Protein AF-A0A1E5L7N4-F1 (afdb_monomer_lite)

Foldseek 3Di:
DDPVVVVLVVVLVVLVVCVVVVVDPPVVSVVVNCDSVVDDDDDDDDDDDDDDDPPPDCPVVVVVVVVVVVVVVVVVVCVVCVVVDDLVVNLVVLVVLLVVLLVQLVVCLPPPDNVSSVVSLVVSLVSLVVSLVSVCVVVVVPPPPVSVLVSLLVSLVVQCVSCVVSVPLVSNLVSVVSVVVSLVVVQVVPDDLPDLVSLQVSLLVVLVVLLVVLVVQCVVPVRPSNSVSSPVVSVVSNCVSLVVCVVVVSDPVSSVVVVVVVVVVVVVVVVVVVVVVVVVVVVVVD

Structure (mmCIF, N/CA/C/O backbone):
data_AF-A0A1E5L7N4-F1
#
_entry.id   AF-A0A1E5L7N4-F1
#
loop_
_atom_site.group_PDB
_atom_site.id
_atom_site.type_symbol
_atom_site.label_atom_id
_atom_site.label_alt_id
_atom_site.label_comp_id
_atom_site.label_asym_id
_atom_site.label_entity_id
_atom_site.label_seq_id
_atom_site.pdbx_PDB_ins_code
_atom_site.Cartn_x
_atom_site.Cartn_y
_atom_site.Cartn_z
_atom_site.occupancy
_atom_site.B_iso_or_equiv
_atom_site.auth_seq_id
_atom_site.auth_comp_id
_atom_site.auth_asym_id
_atom_site.auth_atom_id
_atom_site.pdbx_PDB_model_num
ATOM 1 N N . MET A 1 1 ? -23.744 55.949 83.847 1.00 47.38 1 MET A N 1
ATOM 2 C CA . MET A 1 1 ? -24.143 55.003 82.781 1.00 47.38 1 MET A CA 1
ATOM 3 C C . MET A 1 1 ? -23.846 55.699 81.460 1.00 47.38 1 MET A C 1
ATOM 5 O O . MET A 1 1 ? -24.505 56.685 81.153 1.00 47.38 1 MET A O 1
ATOM 9 N N . ASN A 1 2 ? -22.736 55.333 80.816 1.00 49.31 2 ASN A N 1
ATOM 10 C CA . ASN A 1 2 ? -22.055 56.163 79.812 1.00 49.31 2 ASN A CA 1
ATOM 11 C C . ASN A 1 2 ? -22.835 56.221 78.485 1.00 49.31 2 ASN A C 1
ATOM 13 O O . ASN A 1 2 ? -23.334 55.198 78.024 1.00 49.31 2 ASN A O 1
ATOM 17 N N . SER A 1 3 ? -22.914 57.408 77.866 1.00 57.88 3 SER A N 1
ATOM 18 C CA . SER A 1 3 ? -23.654 57.668 76.609 1.00 57.88 3 SER A CA 1
ATOM 19 C C . SER A 1 3 ? -23.337 56.654 75.499 1.00 57.88 3 SER A C 1
ATOM 21 O O . SER A 1 3 ? -24.236 56.168 74.817 1.00 57.88 3 SER A O 1
ATOM 23 N N . ASN A 1 4 ? -22.073 56.233 75.413 1.00 65.50 4 ASN A N 1
ATOM 24 C CA . ASN A 1 4 ? -21.575 55.321 74.381 1.00 65.50 4 ASN A CA 1
ATOM 25 C C . ASN A 1 4 ? -22.192 53.911 74.430 1.00 65.50 4 ASN A C 1
ATOM 27 O O . ASN A 1 4 ? -22.278 53.242 73.402 1.00 65.50 4 ASN A O 1
ATOM 31 N N . GLU A 1 5 ? -22.632 53.428 75.596 1.00 70.56 5 GLU A N 1
ATOM 32 C CA . GLU A 1 5 ? -23.254 52.097 75.693 1.00 70.56 5 GLU A CA 1
ATOM 33 C C . GLU A 1 5 ? -24.674 52.088 75.127 1.00 70.56 5 GLU A C 1
ATOM 35 O O . GLU A 1 5 ? -25.087 51.103 74.514 1.00 70.56 5 GLU A O 1
ATOM 40 N N . LYS A 1 6 ? -25.405 53.200 75.274 1.00 70.75 6 LYS A N 1
ATOM 41 C CA . LYS A 1 6 ? -26.748 53.348 74.703 1.00 70.75 6 LYS A CA 1
ATOM 42 C C . LYS A 1 6 ? -26.685 53.437 73.181 1.00 70.75 6 LYS A C 1
ATOM 44 O O . LYS A 1 6 ? -27.442 52.749 72.506 1.00 70.75 6 LYS A O 1
ATOM 49 N N . GLU A 1 7 ? -25.741 54.204 72.641 1.00 72.62 7 GLU A N 1
ATOM 50 C CA . GLU A 1 7 ? -25.524 54.314 71.190 1.00 72.62 7 GLU A CA 1
ATOM 51 C C . GLU A 1 7 ? -25.134 52.966 70.567 1.00 72.62 7 GLU A C 1
ATOM 53 O O . GLU A 1 7 ? -25.690 52.561 69.547 1.00 72.62 7 GLU A O 1
ATOM 58 N N . LYS A 1 8 ? -24.260 52.203 71.234 1.00 76.69 8 LYS A N 1
ATOM 59 C CA . LYS A 1 8 ? -23.883 50.847 70.809 1.00 76.69 8 LYS A CA 1
ATOM 60 C C . LYS A 1 8 ? -25.076 49.885 70.779 1.00 76.69 8 LYS A C 1
ATOM 62 O O . LYS A 1 8 ? -25.198 49.095 69.845 1.00 76.69 8 LYS A O 1
ATOM 67 N N . GLN A 1 9 ? -25.962 49.941 71.773 1.00 75.88 9 GLN A N 1
ATOM 68 C CA . GLN A 1 9 ? -27.160 49.094 71.804 1.00 75.88 9 GLN A CA 1
ATOM 69 C C . GLN A 1 9 ? -28.148 49.442 70.686 1.00 75.88 9 GLN A C 1
ATOM 71 O O . GLN A 1 9 ? -28.712 48.532 70.079 1.00 75.88 9 GLN A O 1
ATOM 76 N N . VAL A 1 10 ? -28.306 50.729 70.365 1.00 80.25 10 VAL A N 1
ATOM 77 C CA . VAL A 1 10 ? -29.150 51.180 69.247 1.00 80.25 10 VAL A CA 1
ATOM 78 C C . VAL A 1 10 ? -28.607 50.668 67.908 1.00 80.25 10 VAL A C 1
ATOM 80 O O . VAL A 1 10 ? -29.368 50.122 67.112 1.00 80.25 10 VAL A O 1
ATOM 83 N N . ILE A 1 11 ? -27.291 50.742 67.682 1.00 80.00 11 ILE A N 1
ATOM 84 C CA . ILE A 1 11 ? -26.658 50.249 66.444 1.00 80.00 11 ILE A CA 1
ATOM 85 C C . ILE A 1 11 ? -26.861 48.734 66.275 1.00 80.00 11 ILE A C 1
ATOM 87 O O . ILE A 1 11 ? -27.199 48.266 65.190 1.00 80.00 11 ILE A O 1
ATOM 91 N N . ILE A 1 12 ? -26.715 47.956 67.352 1.00 80.75 12 ILE A N 1
ATOM 92 C CA . ILE A 1 12 ? -26.919 46.498 67.322 1.00 80.75 12 ILE A CA 1
ATOM 93 C C . ILE A 1 12 ? -28.379 46.140 67.000 1.00 80.75 12 ILE A C 1
ATOM 95 O O . ILE A 1 12 ? -28.636 45.183 66.268 1.00 80.75 12 ILE A O 1
ATOM 99 N N . GLN A 1 13 ? -29.345 46.898 67.523 1.00 80.81 13 GLN A N 1
ATOM 100 C CA . GLN A 1 13 ? -30.763 46.681 67.224 1.00 80.81 13 GLN A CA 1
ATOM 101 C C . GLN A 1 13 ? -31.095 46.975 65.757 1.00 80.81 13 GLN A C 1
ATOM 103 O O . GLN A 1 13 ? -31.842 46.216 65.138 1.00 80.81 13 GLN A O 1
ATOM 108 N N . GLU A 1 14 ? -30.504 48.019 65.177 1.00 84.50 14 GLU A N 1
ATOM 109 C CA . GLU A 1 14 ? -30.762 48.392 63.786 1.00 84.50 14 GLU A CA 1
ATOM 110 C C . GLU A 1 14 ? -30.151 47.386 62.791 1.00 84.50 14 GLU A C 1
ATOM 112 O O . GLU A 1 14 ? -30.810 46.986 61.831 1.00 84.50 14 GLU A O 1
ATOM 117 N N . ILE A 1 15 ? -28.955 46.854 63.076 1.00 81.12 15 ILE A N 1
ATOM 118 C CA . ILE A 1 15 ? -28.334 45.788 62.264 1.00 81.12 15 ILE A CA 1
ATOM 119 C C . ILE A 1 15 ? -29.210 44.523 62.239 1.00 81.12 15 ILE A C 1
ATOM 121 O O . ILE A 1 15 ? -29.343 43.879 61.195 1.00 81.12 15 ILE A O 1
ATOM 125 N N . ASN A 1 16 ? -29.854 44.178 63.360 1.00 78.06 16 ASN A N 1
ATOM 126 C CA . ASN A 1 16 ? -30.778 43.043 63.414 1.00 78.06 16 ASN A CA 1
ATOM 127 C C . ASN A 1 16 ? -32.041 43.283 62.570 1.00 78.06 16 ASN A C 1
ATOM 129 O O . ASN A 1 16 ? -32.471 42.374 61.859 1.00 78.06 16 ASN A O 1
ATOM 133 N N . LYS A 1 17 ? -32.582 44.509 62.557 1.00 80.19 17 LYS A N 1
ATOM 134 C CA . LYS A 1 17 ? -33.695 44.870 61.661 1.00 80.19 17 LYS A CA 1
ATOM 135 C C . LYS A 1 17 ? -33.306 44.787 60.184 1.00 80.19 17 LYS A C 1
ATOM 137 O O . LYS A 1 17 ? -34.099 44.311 59.369 1.00 80.19 17 LYS A O 1
ATOM 142 N N . TRP A 1 18 ? -32.093 45.200 59.814 1.00 83.31 18 TRP A N 1
ATOM 143 C CA . TRP A 1 18 ? -31.598 45.062 58.435 1.00 83.31 18 TRP A CA 1
ATOM 144 C C . TRP A 1 18 ? -31.434 43.599 58.014 1.00 83.31 18 TRP A C 1
ATOM 146 O O . TRP A 1 18 ? -31.700 43.259 56.860 1.00 83.31 18 TRP A O 1
ATOM 156 N N . ARG A 1 19 ? -31.073 42.718 58.957 1.00 77.94 19 ARG A N 1
ATOM 157 C CA . ARG A 1 19 ? -30.996 41.269 58.730 1.00 77.94 19 ARG A CA 1
ATOM 158 C C . ARG A 1 19 ? -32.373 40.651 58.488 1.00 77.94 19 ARG A C 1
ATOM 160 O O . ARG A 1 19 ? -32.531 39.860 57.562 1.00 77.94 19 ARG A O 1
ATOM 167 N N . GLU A 1 20 ? -33.370 41.018 59.292 1.00 77.25 20 GLU A N 1
ATOM 168 C CA . GLU A 1 20 ? -34.745 40.513 59.149 1.00 77.25 20 GLU A CA 1
ATOM 169 C C . GLU A 1 20 ? -35.418 41.007 57.864 1.00 77.25 20 GLU A C 1
ATOM 171 O O . GLU A 1 20 ? -36.090 40.238 57.178 1.00 77.25 20 GLU A O 1
ATOM 176 N N . SER A 1 21 ? -35.168 42.262 57.483 1.00 77.81 21 SER A N 1
ATOM 177 C CA . SER A 1 21 ? -35.667 42.848 56.230 1.00 77.81 21 SER A CA 1
ATOM 178 C C . SER A 1 21 ? -34.864 42.451 54.979 1.00 77.81 21 SER A C 1
ATOM 180 O O . SER A 1 21 ? -35.251 42.828 53.875 1.00 77.81 21 SER A O 1
ATOM 182 N N . LYS A 1 22 ? -33.778 41.669 55.122 1.00 75.44 22 LYS A N 1
ATOM 183 C CA . LYS A 1 22 ? -32.849 41.251 54.045 1.00 75.44 22 LYS A CA 1
ATOM 184 C C . LYS A 1 22 ? -32.265 42.410 53.225 1.00 75.44 22 LYS A C 1
ATOM 186 O O . LYS A 1 22 ? -31.920 42.237 52.058 1.00 75.44 22 LYS A O 1
ATOM 191 N N . LEU A 1 23 ? -32.138 43.585 53.835 1.00 71.06 23 LEU A N 1
ATOM 192 C CA . LEU A 1 23 ? -31.604 44.789 53.189 1.00 71.06 23 LEU A CA 1
ATOM 193 C C . LEU A 1 23 ? -30.090 44.683 52.939 1.00 71.06 23 LEU A C 1
ATOM 195 O O . LEU A 1 23 ? -29.556 45.316 52.032 1.00 71.06 23 LEU A O 1
ATOM 199 N N . LEU A 1 24 ? -29.414 43.842 53.725 1.00 68.88 24 LEU A N 1
ATOM 200 C CA . LEU A 1 24 ? -28.000 43.505 53.606 1.00 68.88 24 LEU A CA 1
ATOM 201 C C . LEU A 1 24 ? -27.828 41.973 53.639 1.00 68.88 24 LEU A C 1
ATOM 203 O O . LEU A 1 24 ? -28.567 41.296 54.362 1.00 68.88 24 LEU A O 1
ATOM 207 N N . PRO A 1 25 ? -26.870 41.399 52.885 1.00 73.38 25 PRO A N 1
ATOM 208 C CA . PRO A 1 25 ? -26.575 39.969 52.952 1.00 73.38 25 PRO A CA 1
ATOM 209 C C . PRO A 1 25 ? -26.128 39.554 54.362 1.00 73.38 25 PRO A C 1
ATOM 211 O O . PRO A 1 25 ? -25.399 40.290 55.029 1.00 73.38 25 PRO A O 1
ATOM 214 N N . SER A 1 26 ? -26.532 38.359 54.804 1.00 70.38 26 SER A N 1
ATOM 215 C CA . SER A 1 26 ? -26.364 37.892 56.192 1.00 70.38 26 SER A CA 1
ATOM 216 C C . SER A 1 26 ? -24.916 37.917 56.690 1.00 70.38 26 SER A C 1
ATOM 218 O O . SER A 1 26 ? -24.678 38.271 57.841 1.00 70.38 26 SER A O 1
ATOM 220 N N . GLU A 1 27 ? -23.949 37.636 55.813 1.00 74.62 27 GLU A N 1
ATOM 221 C CA . GLU A 1 27 ? -22.518 37.629 56.149 1.00 74.62 27 GLU A CA 1
ATOM 222 C C . GLU A 1 27 ? -21.999 39.009 56.596 1.00 74.62 27 GLU A C 1
ATOM 224 O O . GLU A 1 27 ? -21.145 39.100 57.479 1.00 74.62 27 GLU A O 1
ATOM 229 N N . TYR A 1 28 ? -22.548 40.100 56.047 1.00 74.50 28 TYR A N 1
ATOM 230 C CA . TYR A 1 28 ? -22.159 41.460 56.433 1.00 74.50 28 TYR A CA 1
ATOM 231 C C . TYR A 1 28 ? -22.785 41.884 57.766 1.00 74.50 28 TYR A C 1
ATOM 233 O O . TYR A 1 28 ? -22.127 42.554 58.564 1.00 74.50 28 TYR A O 1
ATOM 241 N N . CYS A 1 29 ? -24.026 41.467 58.045 1.00 77.44 29 CYS A N 1
ATOM 242 C CA . CYS A 1 29 ? -24.659 41.692 59.347 1.00 77.44 29 CYS A CA 1
ATOM 243 C C . CYS A 1 29 ? -23.880 40.997 60.470 1.00 77.44 29 CYS A C 1
ATOM 245 O O . CYS A 1 29 ? -23.670 41.599 61.522 1.00 77.44 29 CYS A O 1
ATOM 247 N N . ASP A 1 30 ? -23.404 39.773 60.233 1.00 76.31 30 ASP A N 1
ATOM 248 C CA . ASP A 1 30 ? -22.630 39.009 61.215 1.00 76.31 30 ASP A CA 1
ATOM 249 C C . ASP A 1 30 ? -21.256 39.648 61.483 1.00 76.31 30 ASP A C 1
ATOM 251 O O . ASP A 1 30 ? -20.820 39.726 62.634 1.00 76.31 30 ASP A O 1
ATOM 255 N N . PHE A 1 31 ? -20.605 40.193 60.448 1.00 78.94 31 PHE A N 1
ATOM 256 C CA . PHE A 1 31 ? -19.369 40.966 60.605 1.00 78.94 31 PHE A CA 1
ATOM 257 C C . PHE A 1 31 ? -19.575 42.228 61.458 1.00 78.94 31 PHE A C 1
ATOM 259 O O . PHE A 1 31 ? -18.825 42.460 62.409 1.00 78.94 31 PHE A O 1
ATOM 266 N N . LEU A 1 32 ? -20.604 43.027 61.155 1.00 80.12 32 LEU A N 1
ATOM 267 C CA . LEU A 1 32 ? -20.899 44.261 61.891 1.00 80.12 32 LEU A CA 1
ATOM 268 C C . LEU A 1 32 ? -21.320 43.975 63.335 1.00 80.12 32 LEU A C 1
ATOM 270 O O . LEU A 1 32 ? -20.865 44.660 64.251 1.00 80.12 32 LEU A O 1
ATOM 274 N N . LEU A 1 33 ? -22.135 42.940 63.558 1.00 79.31 33 LEU A N 1
ATOM 275 C CA . LEU A 1 33 ? -22.515 42.511 64.902 1.00 79.31 33 LEU A CA 1
ATOM 276 C C . LEU A 1 33 ? -21.291 42.142 65.720 1.00 79.31 33 LEU A C 1
ATOM 278 O O . LEU A 1 33 ? -21.171 42.625 66.838 1.00 79.31 33 LEU A O 1
ATOM 282 N N . ASN A 1 34 ? -20.369 41.360 65.162 1.00 80.44 34 ASN A N 1
ATOM 283 C CA . ASN A 1 34 ? -19.172 40.949 65.883 1.00 80.44 34 ASN A CA 1
ATOM 284 C C . ASN A 1 34 ? -18.252 42.142 66.202 1.00 80.44 34 ASN A C 1
ATOM 286 O O . ASN A 1 34 ? -17.674 42.209 67.285 1.00 80.44 34 ASN A O 1
ATOM 290 N N . LEU A 1 35 ? -18.166 43.118 65.292 1.00 77.06 35 LEU A N 1
ATOM 291 C CA . LEU A 1 35 ? -17.353 44.324 65.464 1.00 77.06 35 LEU A CA 1
ATOM 292 C C . LEU A 1 35 ? -17.909 45.263 66.542 1.00 77.06 35 LEU A C 1
ATOM 294 O O . LEU A 1 35 ? -17.148 45.837 67.321 1.00 77.06 35 LEU A O 1
ATOM 298 N N . TYR A 1 36 ? -19.233 45.401 66.619 1.00 70.19 36 TYR A N 1
ATOM 299 C CA . TYR A 1 36 ? -19.870 46.245 67.624 1.00 70.19 36 TYR A CA 1
ATOM 300 C C . TYR A 1 36 ? -20.128 45.513 68.941 1.00 70.19 36 TYR A C 1
ATOM 302 O O . TYR A 1 36 ? -20.022 46.150 69.986 1.00 70.19 36 TYR A O 1
ATOM 310 N N . SER A 1 37 ? -20.407 44.205 68.956 1.00 69.81 37 SER A N 1
ATOM 311 C CA . SER A 1 37 ? -20.599 43.425 70.189 1.00 69.81 37 SER A CA 1
ATOM 312 C C . SER A 1 37 ? -19.292 43.280 70.958 1.00 69.81 37 SER A C 1
ATOM 314 O O . SER A 1 37 ? -19.248 43.550 72.162 1.00 69.81 37 SER A O 1
ATOM 316 N N . SER A 1 38 ? -18.216 42.953 70.249 1.00 61.12 38 SER A N 1
ATOM 317 C CA . SER A 1 38 ? -16.901 42.659 70.806 1.00 61.12 38 SER A CA 1
ATOM 318 C C . SER A 1 38 ? -16.049 43.922 70.725 1.00 61.12 38 SER A C 1
ATOM 320 O O . SER A 1 38 ? -15.325 44.149 69.761 1.00 61.12 38 SER A O 1
ATOM 322 N N . GLY A 1 39 ? -16.204 44.804 71.716 1.00 50.66 39 GLY A N 1
ATOM 323 C CA . GLY A 1 39 ? -15.505 46.088 71.754 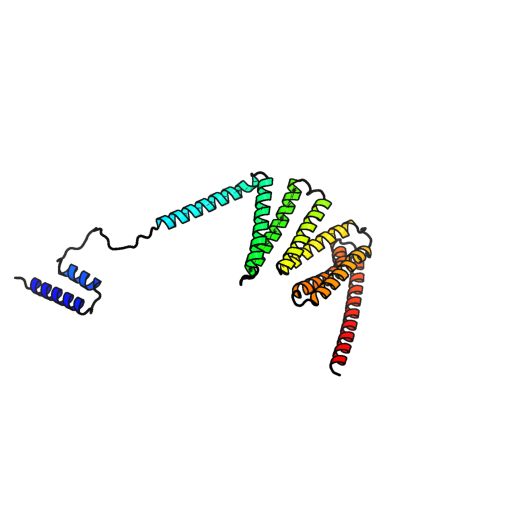1.00 50.66 39 GLY A CA 1
ATOM 324 C C . GLY A 1 39 ? -13.994 45.918 71.576 1.00 50.66 39 GLY A C 1
ATOM 325 O O . GLY A 1 39 ? -13.371 45.221 72.366 1.00 50.66 39 GLY A O 1
ATOM 326 N N . SER A 1 40 ? -13.455 46.562 70.533 1.00 46.75 40 SER A N 1
ATOM 327 C CA . SER A 1 40 ? -12.039 46.872 70.304 1.00 46.75 40 SER A CA 1
ATOM 328 C C . SER A 1 40 ? -11.052 45.821 70.814 1.00 46.75 40 SER A C 1
ATOM 330 O O . SER A 1 40 ? -10.572 45.967 71.930 1.00 46.75 40 SER A O 1
ATOM 332 N N . ASN A 1 41 ? -10.717 44.825 69.985 1.00 35.00 41 ASN A N 1
ATOM 333 C CA . ASN A 1 41 ? -9.398 44.173 69.924 1.00 35.00 41 ASN A CA 1
ATOM 334 C C . ASN A 1 41 ? -9.353 43.194 68.733 1.00 35.00 41 ASN A C 1
ATOM 336 O O . ASN A 1 41 ? -9.697 42.021 68.854 1.00 35.00 41 ASN A O 1
ATOM 340 N N . ALA A 1 42 ? -8.882 43.662 67.580 1.00 34.97 42 ALA A N 1
ATOM 341 C CA . ALA A 1 42 ? -8.181 42.808 66.619 1.00 34.97 42 ALA A CA 1
ATOM 342 C C . ALA A 1 42 ? -6.693 43.203 66.684 1.00 34.97 42 ALA A C 1
ATOM 344 O O . ALA A 1 42 ? -6.444 44.393 66.882 1.00 34.97 42 ALA A O 1
ATOM 345 N N . PRO A 1 43 ? -5.699 42.303 66.509 1.00 44.09 43 PRO A N 1
ATOM 346 C CA . PRO A 1 43 ? -5.776 40.997 65.841 1.00 44.09 43 PRO A CA 1
ATOM 347 C C . PRO A 1 43 ? -5.037 39.840 66.565 1.00 44.09 43 PRO A C 1
ATOM 349 O O . PRO A 1 43 ? -4.003 40.052 67.187 1.00 44.09 43 PRO A O 1
ATOM 352 N N . LYS A 1 44 ? -5.473 38.587 66.367 1.00 33.00 44 LYS A N 1
ATOM 353 C CA . LYS A 1 44 ? -4.646 37.453 65.876 1.00 33.00 44 LYS A CA 1
ATOM 354 C C . LYS A 1 44 ? -5.295 36.091 66.135 1.00 33.00 44 LYS A C 1
ATOM 356 O O . LYS A 1 44 ? -5.672 35.769 67.249 1.00 33.00 44 LYS A O 1
ATOM 361 N N . LYS A 1 45 ? -5.161 35.288 65.077 1.00 36.72 45 LYS A N 1
ATOM 362 C CA . LYS A 1 45 ? -4.889 33.847 65.017 1.00 36.72 45 LYS A CA 1
ATOM 363 C C . LYS A 1 45 ? -5.932 32.855 65.532 1.00 36.72 45 LYS A C 1
ATOM 365 O O . LYS A 1 45 ? -6.221 32.748 66.711 1.00 36.72 45 LYS A O 1
ATOM 370 N N . GLU A 1 46 ? -6.260 32.005 64.560 1.00 43.47 46 GLU A N 1
ATOM 371 C CA . GLU A 1 46 ? -6.539 30.579 64.671 1.00 43.47 46 GLU A CA 1
ATOM 372 C C . GLU A 1 46 ? -7.764 30.189 65.486 1.00 43.47 46 GLU A C 1
ATOM 374 O O . GLU A 1 46 ? -7.747 30.048 66.705 1.00 43.47 46 GLU A O 1
ATOM 379 N N . THR A 1 47 ? -8.816 29.828 64.758 1.00 31.73 47 THR A N 1
ATOM 380 C CA . THR A 1 47 ? -9.728 28.802 65.243 1.00 31.73 47 THR A CA 1
ATOM 381 C C . THR A 1 47 ? -10.199 27.955 64.072 1.00 31.73 47 THR A C 1
ATOM 383 O O . THR A 1 47 ? -10.883 28.411 63.159 1.00 31.73 47 THR A O 1
ATOM 386 N N . LYS A 1 48 ? -9.781 26.690 64.099 1.00 41.38 48 LYS A N 1
ATOM 387 C CA . LYS A 1 48 ? -10.452 25.595 63.403 1.00 41.38 48 LYS A CA 1
ATOM 388 C C . LYS A 1 48 ? -11.911 25.548 63.873 1.00 41.38 48 LYS A C 1
ATOM 390 O O . LYS A 1 48 ? -12.129 25.470 65.079 1.00 41.38 48 LYS A O 1
ATOM 395 N N . LYS A 1 49 ? -12.869 25.477 62.949 1.00 36.31 49 LYS A N 1
ATOM 396 C CA . LYS A 1 49 ? -13.647 24.252 62.678 1.00 36.31 49 LYS A CA 1
ATOM 397 C C . LYS A 1 49 ? -14.785 24.522 61.689 1.00 36.31 49 LYS A C 1
ATOM 399 O O . LYS A 1 49 ? -15.709 25.273 61.965 1.00 36.31 49 LYS A O 1
ATOM 404 N N . ASP A 1 50 ? -14.668 23.818 60.569 1.00 45.00 50 ASP A N 1
ATOM 405 C CA . ASP A 1 50 ? -15.683 22.960 59.964 1.00 45.00 50 ASP A CA 1
ATOM 406 C C . ASP A 1 50 ? -17.073 23.538 59.685 1.00 45.00 50 ASP A C 1
ATOM 408 O O . ASP A 1 50 ? -17.941 23.580 60.547 1.00 45.00 50 ASP A O 1
ATOM 412 N N . THR A 1 51 ? -17.354 23.749 58.397 1.00 33.19 51 THR A N 1
ATOM 413 C CA . THR A 1 51 ? -18.603 23.255 57.799 1.00 33.19 51 THR A CA 1
ATOM 414 C C . THR A 1 51 ? -18.422 22.952 56.305 1.00 33.19 51 THR A C 1
ATOM 416 O O . THR A 1 51 ? -18.268 23.830 55.467 1.00 33.19 51 THR A O 1
ATOM 419 N N . LYS A 1 52 ? -18.470 21.650 55.992 1.00 38.81 52 LYS A N 1
ATOM 420 C CA . LYS A 1 52 ? -18.923 21.050 54.722 1.00 38.81 52 LYS A CA 1
ATOM 421 C C . LYS A 1 52 ? -18.230 21.508 53.429 1.00 38.81 52 LYS A C 1
ATOM 423 O O . LYS A 1 52 ? -18.876 21.861 52.449 1.00 38.81 52 LYS A O 1
ATOM 428 N N . SER A 1 53 ? -16.917 21.311 53.366 1.00 39.97 53 SER A N 1
ATOM 429 C CA . SER A 1 53 ? -16.295 20.923 52.098 1.00 39.97 53 SER A CA 1
ATOM 430 C C . SER A 1 53 ? -16.619 19.449 51.861 1.00 39.97 53 SER A C 1
ATOM 432 O O . SER A 1 53 ? -16.234 18.592 52.657 1.00 39.97 53 SER A O 1
ATOM 434 N N . ASN A 1 54 ? -17.364 19.146 50.796 1.00 39.16 54 ASN A N 1
ATOM 435 C CA . ASN A 1 54 ? -17.460 17.792 50.263 1.00 39.16 54 ASN A CA 1
ATOM 436 C C . ASN A 1 54 ? -16.049 17.361 49.841 1.00 39.16 54 ASN A C 1
ATOM 438 O O . ASN A 1 54 ? -15.643 17.530 48.692 1.00 39.16 54 ASN A O 1
ATOM 442 N N . GLY A 1 55 ? -15.310 16.799 50.795 1.00 41.91 55 GLY A N 1
ATOM 443 C CA . GLY A 1 55 ? -14.064 16.077 50.614 1.00 41.91 55 GLY A CA 1
ATOM 444 C C . GLY A 1 55 ? -14.304 14.802 49.816 1.00 41.91 55 GLY A C 1
ATOM 445 O O . GLY A 1 55 ? -14.117 13.698 50.314 1.00 41.91 55 GLY A O 1
ATOM 446 N N . LYS A 1 56 ? -14.691 14.941 48.547 1.00 45.47 56 LYS A N 1
ATOM 447 C CA . LYS A 1 56 ? -14.465 13.914 47.534 1.00 45.47 56 LYS A CA 1
ATOM 448 C C . LYS A 1 56 ? -12.993 13.973 47.160 1.00 45.47 56 LYS A C 1
ATOM 450 O O . LYS A 1 56 ? -12.597 14.582 46.174 1.00 45.47 56 LYS A O 1
ATOM 455 N N . SER A 1 57 ? -12.200 13.389 48.053 1.00 51.03 57 SER A N 1
ATOM 456 C CA . SER A 1 57 ? -11.004 12.613 47.757 1.00 51.03 57 SER A CA 1
ATOM 457 C C . SER A 1 57 ? -10.244 13.074 46.497 1.00 51.03 57 SER A C 1
ATOM 459 O O . SER A 1 57 ? -10.486 12.594 45.390 1.00 51.03 57 SER A O 1
ATOM 461 N N . SER A 1 58 ? -9.260 13.956 46.672 1.00 54.22 58 SER A N 1
ATOM 462 C CA . SER A 1 58 ? -8.170 14.139 45.702 1.00 54.22 58 SER A CA 1
ATOM 463 C C . SER A 1 58 ? -7.232 12.922 45.662 1.00 54.22 58 SER A C 1
ATOM 465 O O . SER A 1 58 ? -6.477 12.764 44.708 1.00 54.22 58 SER A O 1
ATOM 467 N N . LEU A 1 59 ? -7.330 12.021 46.650 1.00 59.84 59 LEU A N 1
ATOM 468 C CA . LEU A 1 59 ? -6.598 10.754 46.722 1.00 59.84 59 LEU A CA 1
ATOM 469 C C . LEU A 1 59 ? -6.773 9.849 45.485 1.00 59.84 59 LEU A C 1
ATOM 471 O O . LEU A 1 59 ? -5.754 9.497 44.903 1.00 59.84 59 LEU A O 1
ATOM 475 N N . PRO A 1 60 ? -7.989 9.509 45.002 1.00 66.44 60 PRO A N 1
ATOM 476 C CA . PRO A 1 60 ? -8.157 8.745 43.769 1.00 66.44 60 PRO A CA 1
ATOM 477 C C . PRO A 1 60 ? -7.627 9.487 42.544 1.00 66.44 60 PRO A C 1
ATOM 479 O O . PRO A 1 60 ? -7.166 8.826 41.621 1.00 66.44 60 PRO A O 1
ATOM 482 N N . ARG A 1 61 ? -7.633 10.832 42.527 1.00 70.38 61 ARG A N 1
ATOM 483 C CA . ARG A 1 61 ? -7.068 11.633 41.423 1.00 70.38 61 ARG A CA 1
ATOM 484 C C . ARG A 1 61 ? -5.535 11.592 41.406 1.00 70.38 61 ARG A C 1
ATOM 486 O O . ARG A 1 61 ? -4.937 11.470 40.348 1.00 70.38 61 ARG A O 1
ATOM 493 N N . ILE A 1 62 ? -4.896 11.645 42.570 1.00 79.31 62 ILE A N 1
ATOM 494 C CA . ILE A 1 62 ? -3.443 11.489 42.710 1.00 79.31 62 ILE A CA 1
ATOM 495 C C . ILE A 1 62 ? -3.009 10.039 42.482 1.00 79.31 62 ILE A C 1
ATOM 497 O O . ILE A 1 62 ? -2.039 9.821 41.767 1.00 79.31 62 ILE A O 1
ATOM 501 N N . LEU A 1 63 ? -3.752 9.043 42.979 1.00 79.06 63 LEU A N 1
ATOM 502 C CA . LEU A 1 63 ? -3.483 7.632 42.680 1.00 79.06 63 LEU A CA 1
ATOM 503 C C . LEU A 1 63 ? -3.661 7.310 41.193 1.00 79.06 63 LEU A C 1
ATOM 505 O O . LEU A 1 63 ? -2.883 6.529 40.659 1.00 79.06 63 LEU A O 1
ATOM 509 N N . THR A 1 64 ? -4.641 7.906 40.506 1.00 79.62 64 THR A N 1
ATOM 510 C CA . THR A 1 64 ? -4.790 7.721 39.051 1.00 79.62 64 THR A CA 1
ATOM 511 C C . THR A 1 64 ? -3.671 8.394 38.272 1.00 79.62 64 THR A C 1
ATOM 513 O O . THR A 1 64 ? -3.187 7.806 37.312 1.00 79.62 64 THR A O 1
ATOM 516 N N . ILE A 1 65 ? -3.201 9.572 38.693 1.00 83.69 65 ILE A N 1
ATOM 517 C CA . ILE A 1 65 ? -2.034 10.219 38.077 1.00 83.69 65 ILE A CA 1
ATOM 518 C C . ILE A 1 65 ? -0.769 9.382 38.309 1.00 83.69 65 ILE A C 1
ATOM 520 O O . ILE A 1 65 ? -0.039 9.121 37.360 1.00 83.69 65 ILE A O 1
ATOM 524 N N . ILE A 1 66 ? -0.528 8.907 39.533 1.00 86.62 66 ILE A N 1
ATOM 525 C CA . ILE A 1 66 ? 0.618 8.042 39.853 1.00 86.62 66 ILE A CA 1
ATOM 526 C C . ILE A 1 66 ? 0.529 6.727 39.071 1.00 86.62 66 ILE A C 1
ATOM 528 O O . ILE A 1 66 ? 1.510 6.311 38.463 1.00 86.62 66 ILE A O 1
ATOM 532 N N . GLY A 1 67 ? -0.649 6.104 39.021 1.00 85.31 67 GLY A N 1
ATOM 533 C CA . GLY A 1 67 ? -0.893 4.899 38.232 1.00 85.31 67 GLY A CA 1
ATOM 534 C C . GLY A 1 67 ? -0.637 5.123 36.742 1.00 85.31 67 GLY A C 1
ATOM 535 O O . GLY A 1 67 ? 0.039 4.316 36.113 1.00 85.31 67 GLY A O 1
ATOM 536 N N . PHE A 1 68 ? -1.092 6.248 36.188 1.00 88.88 68 PHE A N 1
ATOM 537 C CA . PHE A 1 68 ? -0.819 6.624 34.803 1.00 88.88 68 PHE A CA 1
ATOM 538 C C . PHE A 1 68 ? 0.681 6.817 34.550 1.00 88.88 68 PHE A C 1
ATOM 540 O O . PHE A 1 68 ? 1.209 6.265 33.591 1.00 88.88 68 PHE A O 1
ATOM 547 N N . VAL A 1 69 ? 1.389 7.525 35.435 1.00 87.88 69 VAL A N 1
ATOM 548 C CA . VAL A 1 69 ? 2.845 7.723 35.337 1.00 87.88 69 VAL A CA 1
ATOM 549 C C . VAL A 1 69 ? 3.593 6.391 35.403 1.00 87.88 69 VAL A C 1
ATOM 551 O O . VAL A 1 69 ? 4.512 6.183 34.619 1.00 87.88 69 VAL A O 1
ATOM 554 N N . ILE A 1 70 ? 3.183 5.467 36.276 1.00 87.00 70 ILE A N 1
ATOM 555 C CA . ILE A 1 70 ? 3.783 4.129 36.380 1.00 87.00 70 ILE A CA 1
ATOM 556 C C . ILE A 1 70 ? 3.522 3.314 35.109 1.00 87.00 70 ILE A C 1
ATOM 558 O O . ILE A 1 70 ? 4.451 2.716 34.576 1.00 87.00 70 ILE A O 1
ATOM 562 N N . VAL A 1 71 ? 2.295 3.315 34.582 1.00 86.50 71 VAL A N 1
ATOM 563 C CA . VAL A 1 71 ? 1.962 2.617 33.327 1.00 86.50 71 VAL A CA 1
ATOM 564 C C . VAL A 1 71 ? 2.764 3.184 32.158 1.00 86.50 71 VAL A C 1
ATOM 566 O O . VAL A 1 71 ? 3.307 2.421 31.362 1.00 86.50 71 VAL A O 1
ATOM 569 N N . VAL A 1 72 ? 2.900 4.510 32.076 1.00 86.12 72 VAL A N 1
ATOM 570 C CA . VAL A 1 72 ? 3.722 5.175 31.058 1.00 86.12 72 VAL A CA 1
ATOM 571 C C . VAL A 1 72 ? 5.199 4.823 31.237 1.00 86.12 72 VAL A C 1
ATOM 573 O O . VAL A 1 72 ? 5.851 4.482 30.258 1.00 86.12 72 VAL A O 1
ATOM 576 N N . ALA A 1 73 ? 5.729 4.829 32.462 1.00 82.44 73 ALA A N 1
ATOM 577 C CA . ALA A 1 73 ? 7.117 4.467 32.745 1.00 82.44 73 ALA A CA 1
ATOM 578 C C . ALA A 1 73 ? 7.422 2.999 32.403 1.00 82.44 73 ALA A C 1
ATOM 580 O O . ALA A 1 73 ? 8.446 2.718 31.784 1.00 82.44 73 ALA A O 1
ATOM 581 N N . ILE A 1 74 ? 6.519 2.069 32.735 1.00 83.38 74 ILE A N 1
ATOM 582 C CA . ILE A 1 74 ? 6.626 0.654 32.349 1.00 83.38 74 ILE A CA 1
ATOM 583 C C . ILE A 1 74 ? 6.542 0.517 30.827 1.00 83.38 74 ILE A C 1
ATOM 585 O O . ILE A 1 74 ? 7.335 -0.213 30.241 1.00 83.38 74 ILE A O 1
ATOM 589 N N . GLY A 1 75 ? 5.633 1.247 30.175 1.00 81.50 75 GLY A N 1
ATOM 590 C CA . GLY A 1 75 ? 5.514 1.276 28.718 1.00 81.50 75 GLY A CA 1
ATOM 591 C C . GLY A 1 75 ? 6.788 1.780 28.037 1.00 81.50 75 GLY A C 1
ATOM 592 O O . GLY A 1 75 ? 7.264 1.154 27.095 1.00 81.50 75 GLY A O 1
ATOM 593 N N . ILE A 1 76 ? 7.388 2.856 28.552 1.00 80.19 76 ILE A N 1
ATOM 594 C CA . ILE A 1 76 ? 8.664 3.401 28.069 1.00 80.19 76 ILE A CA 1
ATOM 595 C C . ILE A 1 76 ? 9.795 2.400 28.306 1.00 80.19 76 ILE A C 1
ATOM 597 O O . ILE A 1 76 ? 10.571 2.141 27.394 1.00 80.19 76 ILE A O 1
ATOM 601 N N . TYR A 1 77 ? 9.880 1.797 29.493 1.00 81.88 77 TYR A N 1
ATOM 602 C CA . TYR A 1 77 ? 10.892 0.785 29.795 1.00 81.88 77 TYR A CA 1
ATOM 603 C C . TYR A 1 77 ? 10.779 -0.427 28.864 1.00 81.88 77 TYR A C 1
ATOM 605 O O . TYR A 1 77 ? 11.784 -0.879 28.313 1.00 81.88 77 TYR A O 1
ATOM 613 N N . PHE A 1 78 ? 9.560 -0.922 28.647 1.00 79.75 78 PHE A N 1
ATOM 614 C CA . PHE A 1 78 ? 9.284 -2.029 27.739 1.00 79.75 78 PHE A CA 1
ATOM 615 C C . PHE A 1 78 ? 9.631 -1.671 26.292 1.00 79.75 78 PHE A C 1
ATOM 617 O O . PHE A 1 78 ? 10.235 -2.478 25.593 1.00 79.75 78 PHE A O 1
ATOM 624 N N . PHE A 1 79 ? 9.306 -0.452 25.857 1.00 77.56 79 PHE A N 1
ATOM 625 C CA . PHE A 1 79 ? 9.626 0.042 24.521 1.00 77.56 79 PHE A CA 1
ATOM 626 C C . PHE A 1 79 ? 11.138 0.208 24.307 1.00 77.56 79 PHE A C 1
ATOM 628 O O . PHE A 1 79 ? 11.665 -0.223 23.286 1.00 77.56 79 PHE A O 1
ATOM 635 N N . LEU A 1 80 ? 11.858 0.765 25.284 1.00 78.12 80 LEU A N 1
ATOM 636 C CA . LEU A 1 80 ? 13.313 0.950 25.219 1.00 78.12 80 LEU A CA 1
ATOM 637 C C . LEU A 1 80 ? 14.072 -0.382 25.228 1.00 78.12 80 LEU A C 1
ATOM 639 O O . LEU A 1 80 ? 15.074 -0.520 24.533 1.00 78.12 80 LEU A O 1
ATOM 643 N N . ASN A 1 81 ? 13.581 -1.376 25.970 1.00 80.31 81 ASN A N 1
ATOM 644 C CA . ASN A 1 81 ? 14.169 -2.718 26.009 1.00 80.31 81 ASN A CA 1
ATOM 645 C C . ASN A 1 81 ? 13.569 -3.664 24.963 1.00 80.31 81 ASN A C 1
ATOM 647 O O . ASN A 1 81 ? 13.896 -4.851 24.956 1.00 80.31 81 ASN A O 1
ATOM 651 N N . PHE A 1 82 ? 12.716 -3.160 24.065 1.00 75.56 82 PHE A N 1
ATOM 652 C CA . PHE A 1 82 ? 11.995 -4.000 23.117 1.00 75.56 82 PHE A CA 1
ATOM 653 C C . PHE A 1 82 ? 12.950 -4.815 22.238 1.00 75.56 82 PHE A C 1
ATOM 655 O O . PHE A 1 82 ? 12.730 -6.006 22.019 1.00 75.56 82 PHE A O 1
ATOM 662 N N . THR A 1 83 ? 14.054 -4.194 21.810 1.00 77.62 83 THR A N 1
ATOM 663 C CA . THR A 1 83 ? 15.101 -4.807 20.978 1.00 77.62 83 THR A CA 1
ATOM 664 C C . THR A 1 83 ? 15.822 -5.970 21.669 1.00 77.62 83 THR A C 1
ATOM 666 O O . THR A 1 83 ? 16.299 -6.865 20.979 1.00 77.62 83 THR A O 1
ATOM 669 N N . SER A 1 84 ? 15.857 -5.999 23.005 1.00 80.25 84 SER A N 1
ATOM 670 C CA . SER A 1 84 ? 16.533 -7.039 23.794 1.00 80.25 84 SER A CA 1
ATOM 671 C C . SER A 1 84 ? 15.689 -8.304 23.988 1.00 80.25 84 SER A C 1
ATOM 673 O O . SER A 1 84 ? 16.215 -9.333 24.410 1.00 80.25 84 SER A O 1
ATOM 675 N N . PHE A 1 85 ? 14.382 -8.253 23.709 1.00 80.81 85 PHE A N 1
ATOM 676 C CA . PHE A 1 85 ? 13.522 -9.434 23.796 1.00 80.81 85 PHE A CA 1
ATOM 677 C C . PHE A 1 85 ? 13.758 -10.413 22.645 1.00 80.81 85 PHE A C 1
ATOM 679 O O . PHE A 1 85 ? 14.200 -10.046 21.558 1.00 80.81 85 PHE A O 1
ATOM 686 N N . HIS A 1 86 ? 13.380 -11.673 22.878 1.00 86.56 86 HIS A N 1
ATOM 687 C CA . HIS A 1 86 ? 13.463 -12.727 21.874 1.00 86.56 86 HIS A CA 1
ATOM 688 C C . HIS A 1 86 ? 12.720 -12.317 20.580 1.00 86.56 86 HIS A C 1
ATOM 690 O O . HIS A 1 86 ? 11.553 -11.916 20.663 1.00 86.56 86 HIS A O 1
ATOM 696 N N . PRO A 1 87 ? 13.318 -12.460 19.381 1.00 86.19 87 PRO A N 1
ATOM 697 C CA . PRO A 1 87 ? 12.723 -11.992 18.122 1.00 86.19 87 PRO A CA 1
ATOM 698 C C . PRO A 1 87 ? 11.300 -12.503 17.850 1.00 86.19 87 PRO A C 1
ATOM 700 O O . PRO A 1 87 ? 10.446 -11.764 17.367 1.00 86.19 87 PRO A O 1
ATOM 703 N N . ILE A 1 88 ? 11.010 -13.750 18.233 1.00 88.31 88 ILE A N 1
ATOM 704 C CA . ILE A 1 88 ? 9.667 -14.356 18.142 1.00 88.31 88 ILE A CA 1
ATOM 705 C C . ILE A 1 88 ? 8.609 -13.534 18.903 1.00 88.31 88 ILE A C 1
ATOM 707 O O . ILE A 1 88 ? 7.507 -13.323 18.393 1.00 88.31 88 ILE A O 1
ATOM 711 N N . MET A 1 89 ? 8.933 -13.023 20.096 1.00 88.00 89 MET A N 1
ATOM 712 C CA . MET A 1 89 ? 8.015 -12.186 20.881 1.00 88.00 89 MET A CA 1
ATOM 713 C C . MET A 1 89 ? 7.760 -10.849 20.184 1.00 88.00 89 MET A C 1
ATOM 715 O O . MET A 1 89 ? 6.614 -10.410 20.107 1.00 88.00 89 MET A O 1
ATOM 719 N N . GLN A 1 90 ? 8.806 -10.234 19.621 1.00 88.56 90 GLN A N 1
ATOM 720 C CA . GLN A 1 90 ? 8.680 -8.982 18.868 1.00 88.56 90 GLN A CA 1
ATOM 721 C C . GLN A 1 90 ? 7.744 -9.152 17.665 1.00 88.56 90 GLN A C 1
ATOM 723 O O . GLN A 1 90 ? 6.833 -8.347 17.473 1.00 88.56 90 GLN A O 1
ATOM 728 N N . MET A 1 91 ? 7.928 -10.229 16.895 1.00 91.88 91 MET A N 1
ATOM 729 C CA . MET A 1 91 ? 7.087 -10.564 15.742 1.00 91.88 91 MET A CA 1
ATOM 730 C C . MET A 1 91 ? 5.640 -10.838 16.151 1.00 91.88 91 MET A C 1
ATOM 732 O O . MET A 1 91 ? 4.714 -10.344 15.514 1.00 91.88 91 MET A O 1
ATOM 736 N N . THR A 1 92 ? 5.437 -11.570 17.247 1.00 91.38 92 THR A N 1
ATOM 737 C CA . THR A 1 92 ? 4.096 -11.877 17.762 1.00 91.38 92 THR A CA 1
ATOM 738 C C . THR A 1 92 ? 3.355 -10.604 18.162 1.00 91.38 92 THR A C 1
ATOM 740 O O . THR A 1 92 ? 2.221 -10.393 17.737 1.00 91.38 92 THR A O 1
ATOM 743 N N . ILE A 1 93 ? 4.004 -9.713 18.917 1.00 90.56 93 ILE A N 1
ATOM 744 C CA . ILE A 1 93 ? 3.422 -8.427 19.323 1.00 90.56 93 ILE A CA 1
ATOM 745 C C . ILE A 1 93 ? 3.095 -7.576 18.091 1.00 90.56 93 ILE A C 1
ATOM 747 O O . ILE A 1 93 ? 1.988 -7.052 17.987 1.00 90.56 93 ILE A O 1
ATOM 751 N N . LEU A 1 94 ? 4.015 -7.486 17.127 1.00 92.31 94 LEU A N 1
ATOM 752 C CA . LEU A 1 94 ? 3.800 -6.741 15.887 1.00 92.31 94 LEU A CA 1
ATOM 753 C C . LEU A 1 94 ? 2.608 -7.289 15.084 1.00 92.31 94 LEU A C 1
ATOM 755 O O . LEU A 1 94 ? 1.773 -6.514 14.613 1.00 92.31 94 LEU A O 1
ATOM 759 N N . GLY A 1 95 ? 2.489 -8.614 14.974 1.00 93.06 95 GLY A N 1
ATOM 760 C CA . GLY A 1 95 ? 1.365 -9.280 14.316 1.00 93.06 95 GLY A CA 1
ATOM 761 C C . GLY A 1 95 ? 0.030 -9.021 15.019 1.00 93.06 95 GLY A C 1
ATOM 762 O O . GLY A 1 95 ? -0.950 -8.668 14.361 1.00 93.06 95 GLY A O 1
ATOM 763 N N . ILE A 1 96 ? -0.004 -9.109 16.354 1.00 94.50 96 ILE A N 1
ATOM 764 C CA . ILE A 1 96 ? -1.205 -8.821 17.155 1.00 94.50 96 ILE A CA 1
ATOM 765 C C . ILE A 1 96 ? -1.642 -7.365 16.976 1.00 94.50 96 ILE A C 1
ATOM 767 O O . ILE A 1 96 ? -2.823 -7.116 16.746 1.00 94.50 96 ILE A O 1
ATOM 771 N N . ILE A 1 97 ? -0.713 -6.406 17.037 1.00 93.56 97 ILE A N 1
ATOM 772 C CA . ILE A 1 97 ? -1.031 -4.982 16.846 1.00 93.56 97 ILE A CA 1
ATOM 773 C C . ILE A 1 97 ? -1.552 -4.742 15.424 1.00 93.56 97 ILE A C 1
ATOM 775 O O . ILE A 1 97 ? -2.557 -4.057 15.252 1.00 93.56 97 ILE A O 1
ATOM 779 N N . THR A 1 98 ? -0.928 -5.350 14.412 1.00 93.88 98 THR A N 1
ATOM 780 C CA . THR A 1 98 ? -1.377 -5.250 13.012 1.00 93.88 98 THR A CA 1
ATOM 781 C C . THR A 1 98 ? -2.811 -5.760 12.853 1.00 93.88 98 THR A C 1
ATOM 783 O O . THR A 1 98 ? -3.657 -5.074 12.274 1.00 93.88 98 THR A O 1
ATOM 786 N N . LEU A 1 99 ? -3.113 -6.938 13.409 1.00 94.44 99 LEU A N 1
ATOM 787 C CA . LEU A 1 99 ? -4.454 -7.520 13.380 1.00 94.44 99 LEU A CA 1
ATOM 788 C C . LEU A 1 99 ? -5.459 -6.643 14.134 1.00 94.44 99 LEU A C 1
ATOM 790 O O . LEU A 1 99 ? -6.546 -6.379 13.622 1.00 94.44 99 LEU A O 1
ATOM 794 N N . ALA A 1 100 ? -5.091 -6.149 15.317 1.00 92.25 100 ALA A N 1
ATOM 795 C CA . ALA A 1 100 ? -5.929 -5.254 16.103 1.00 92.25 100 ALA A CA 1
ATOM 796 C C . ALA A 1 100 ? -6.264 -3.974 15.325 1.00 92.25 100 ALA A C 1
ATOM 798 O O . ALA A 1 100 ? -7.424 -3.565 15.312 1.00 92.25 100 ALA A O 1
ATOM 799 N N . CYS A 1 101 ? -5.300 -3.378 14.616 1.00 91.94 101 CYS A N 1
ATOM 800 C CA . CYS A 1 101 ? -5.551 -2.213 13.770 1.00 91.94 101 CYS A CA 1
ATOM 801 C C . CYS A 1 101 ? -6.552 -2.522 12.647 1.00 91.94 101 CYS A C 1
ATOM 803 O O . CYS A 1 101 ? -7.492 -1.750 12.473 1.00 91.94 101 CYS A O 1
ATOM 805 N N . TYR A 1 102 ? -6.433 -3.661 11.954 1.00 91.62 102 TYR A N 1
ATOM 806 C CA . TYR A 1 102 ? -7.418 -4.064 10.938 1.00 91.62 102 TYR A CA 1
ATOM 807 C C . TYR A 1 102 ? -8.814 -4.321 11.523 1.00 91.62 102 TYR A C 1
ATOM 809 O O . TYR A 1 102 ? -9.821 -3.940 10.919 1.00 91.62 102 TYR A O 1
ATOM 817 N N . VAL A 1 103 ? -8.896 -4.930 12.710 1.00 91.94 103 VAL A N 1
ATOM 818 C CA . VAL A 1 103 ? -10.167 -5.146 13.419 1.00 91.94 103 VAL A CA 1
ATOM 819 C C . VAL A 1 103 ? -10.806 -3.810 13.793 1.00 91.94 103 VAL A C 1
ATOM 821 O O . VAL A 1 103 ? -11.989 -3.600 13.522 1.00 91.94 103 VAL A O 1
ATOM 824 N N . VAL A 1 104 ? -10.027 -2.874 14.341 1.00 90.00 104 VAL A N 1
ATOM 825 C CA . VAL A 1 104 ? -10.479 -1.506 14.628 1.00 90.00 104 VAL A CA 1
ATOM 826 C C . VAL A 1 104 ? -10.977 -0.839 13.349 1.00 90.00 104 VAL A C 1
ATOM 828 O O . VAL A 1 104 ? -12.079 -0.291 13.347 1.00 90.00 104 VAL A O 1
ATOM 831 N N . THR A 1 105 ? -10.251 -0.944 12.233 1.00 90.38 105 THR A N 1
ATOM 832 C CA . THR A 1 105 ? -10.727 -0.408 10.952 1.00 90.38 105 THR A CA 1
ATOM 833 C C . THR A 1 105 ? -12.098 -0.969 10.584 1.00 90.38 105 THR A C 1
ATOM 835 O O . THR A 1 105 ? -12.990 -0.202 10.234 1.00 90.38 105 THR A O 1
ATOM 838 N N . SER A 1 106 ? -12.296 -2.284 10.699 1.00 88.88 106 SER A N 1
ATOM 839 C CA . SER A 1 106 ? -13.558 -2.945 10.346 1.00 88.88 106 SER A CA 1
ATOM 840 C C . SER A 1 106 ? -14.733 -2.503 11.229 1.00 88.88 106 SER A C 1
ATOM 842 O O . SER A 1 106 ? -15.815 -2.209 10.715 1.00 88.88 106 SER A O 1
ATOM 844 N N . ILE A 1 107 ? -14.519 -2.386 12.545 1.00 89.56 107 ILE A N 1
ATOM 845 C CA . ILE A 1 107 ? -15.551 -1.967 13.508 1.00 89.56 107 ILE A CA 1
ATOM 846 C C . ILE A 1 107 ? -15.953 -0.508 13.271 1.00 89.56 107 ILE A C 1
ATOM 848 O O . ILE A 1 107 ? -17.140 -0.182 13.204 1.00 89.56 107 ILE A O 1
ATOM 852 N N . TYR A 1 108 ? -14.968 0.377 13.115 1.00 87.62 108 TYR A N 1
ATOM 853 C CA . TYR A 1 108 ? -15.204 1.815 12.992 1.00 87.62 108 TYR A CA 1
ATOM 854 C C . TYR A 1 108 ? -15.514 2.264 11.560 1.00 87.62 108 TYR A C 1
ATOM 856 O O . TYR A 1 108 ? -15.884 3.420 11.361 1.00 87.62 108 TYR A O 1
ATOM 864 N N . TYR A 1 109 ? -15.446 1.367 10.569 1.00 85.31 109 TYR A N 1
ATOM 865 C CA . TYR A 1 109 ? -15.727 1.676 9.163 1.00 85.31 109 TYR A CA 1
ATOM 866 C C . TYR A 1 109 ? -17.128 2.279 8.937 1.00 85.31 109 TYR A C 1
ATOM 868 O O . TYR A 1 109 ? -17.306 3.127 8.066 1.00 85.31 109 TYR A O 1
ATOM 876 N N . LYS A 1 110 ? -18.128 1.873 9.733 1.00 84.00 110 LYS A N 1
ATOM 877 C CA . LYS A 1 110 ? -19.512 2.382 9.639 1.00 84.00 110 LYS A CA 1
ATOM 878 C C . LYS A 1 110 ? -19.793 3.599 10.528 1.00 84.00 110 LYS A C 1
ATOM 880 O O . LYS A 1 110 ? -20.922 4.085 10.542 1.00 84.00 110 LYS A O 1
ATOM 885 N N . HIS A 1 111 ? -18.816 4.060 11.305 1.00 80.75 111 HIS A N 1
ATOM 886 C CA . HIS A 1 111 ? -19.013 5.169 12.232 1.00 80.75 111 HIS A CA 1
ATOM 887 C C . HIS A 1 111 ? -19.002 6.521 11.501 1.00 80.75 111 HIS A C 1
ATOM 889 O O . HIS A 1 111 ? -18.440 6.656 10.418 1.00 80.75 111 HIS A O 1
ATOM 895 N N . SER A 1 112 ? -19.579 7.558 12.118 1.00 73.31 112 SER A N 1
ATOM 896 C CA . SER A 1 112 ? -19.733 8.888 11.504 1.00 73.31 112 SER A CA 1
ATOM 897 C C . SER A 1 112 ? -18.416 9.602 11.155 1.00 73.31 112 SER A C 1
ATOM 899 O O . SER A 1 112 ? -18.452 10.585 10.420 1.00 73.31 112 SER A O 1
ATOM 901 N N . ASN A 1 113 ? -17.270 9.161 11.686 1.00 84.88 113 ASN A N 1
ATOM 902 C CA . ASN A 1 113 ? -15.976 9.787 11.419 1.00 84.88 113 ASN A CA 1
ATOM 903 C C . ASN A 1 113 ? -15.143 8.906 10.463 1.00 84.88 113 ASN A C 1
ATOM 905 O O . ASN A 1 113 ? -14.605 7.892 10.913 1.00 84.88 113 ASN A O 1
ATOM 909 N N . PRO A 1 114 ? -14.983 9.293 9.183 1.00 83.75 114 PRO A N 1
ATOM 910 C CA . PRO A 1 114 ? -14.263 8.496 8.190 1.00 83.75 114 PRO A CA 1
ATOM 911 C C . PRO A 1 114 ? -12.735 8.501 8.372 1.00 83.75 114 PRO A C 1
ATOM 913 O O . PRO A 1 114 ? -12.050 7.667 7.779 1.00 83.75 114 PRO A O 1
ATOM 916 N N . TYR A 1 115 ? -12.177 9.406 9.186 1.00 88.12 115 TYR A N 1
ATOM 917 C CA . TYR A 1 115 ? -10.726 9.528 9.364 1.00 88.12 115 TYR A CA 1
ATOM 918 C C . TYR A 1 115 ? -10.138 8.426 10.252 1.00 88.12 115 TYR A C 1
ATOM 920 O O . TYR A 1 115 ? -9.039 7.949 9.985 1.00 88.12 115 TYR A O 1
ATOM 928 N N . ILE A 1 116 ? -10.870 7.983 11.279 1.00 88.62 116 ILE A N 1
ATOM 929 C CA . ILE A 1 116 ? -10.419 6.933 12.208 1.00 88.62 116 ILE A CA 1
ATOM 930 C C . ILE A 1 116 ? -10.147 5.603 11.480 1.00 88.62 116 ILE A C 1
ATOM 932 O O . ILE A 1 116 ? -9.025 5.098 11.595 1.00 88.62 116 ILE A O 1
ATOM 936 N N . PRO A 1 117 ? -11.097 5.031 10.706 1.00 90.81 117 PRO A N 1
ATOM 937 C CA . PRO A 1 117 ? -10.838 3.793 9.980 1.00 90.81 117 PRO A CA 1
ATOM 938 C C . PRO A 1 117 ? -9.705 3.974 8.962 1.00 90.81 117 PRO A C 1
ATOM 940 O O . PRO A 1 117 ? -8.815 3.131 8.910 1.00 90.81 117 PRO A O 1
ATOM 943 N N . LEU A 1 118 ? -9.637 5.111 8.259 1.00 91.75 118 LEU A N 1
ATOM 944 C CA . LEU A 1 118 ? -8.559 5.377 7.304 1.00 91.75 118 LEU A CA 1
ATOM 945 C C . LEU A 1 118 ? -7.170 5.380 7.964 1.00 91.75 118 LEU A C 1
ATOM 947 O O . LEU A 1 118 ? -6.265 4.709 7.479 1.00 91.75 118 LEU A O 1
ATOM 951 N N . ILE A 1 119 ? -6.998 6.100 9.076 1.00 93.25 119 ILE A N 1
ATOM 952 C CA . ILE A 1 119 ? -5.718 6.165 9.799 1.00 93.25 119 ILE A CA 1
ATOM 953 C C . ILE A 1 119 ? -5.346 4.784 10.341 1.00 93.25 119 ILE A C 1
ATOM 955 O O . ILE A 1 119 ? -4.207 4.350 10.179 1.00 93.25 119 ILE A O 1
ATOM 959 N N . SER A 1 120 ? -6.303 4.071 10.944 1.00 91.81 120 SER A N 1
ATOM 960 C CA . SER A 1 120 ? -6.053 2.724 11.468 1.00 91.81 120 SER A CA 1
ATOM 961 C C . SER A 1 120 ? -5.642 1.735 10.371 1.00 91.81 120 SER A C 1
ATOM 963 O O . SER A 1 120 ? -4.724 0.949 10.590 1.00 91.81 120 SER A O 1
ATOM 965 N N . HIS A 1 121 ? -6.236 1.831 9.177 1.00 94.00 121 HIS A N 1
ATOM 966 C CA . HIS A 1 121 ? -5.859 1.013 8.029 1.00 94.00 121 HIS A CA 1
ATOM 967 C C . HIS A 1 121 ? -4.448 1.357 7.558 1.00 94.00 121 HIS A C 1
ATOM 969 O O . HIS A 1 121 ? -3.634 0.460 7.383 1.00 94.00 121 HIS A O 1
ATOM 975 N N . SER A 1 122 ? -4.123 2.644 7.411 1.00 94.25 122 SER A N 1
ATOM 976 C CA . SER A 1 122 ? -2.779 3.077 7.016 1.00 94.25 122 SER A CA 1
ATOM 977 C C . SER A 1 122 ? -1.709 2.568 7.985 1.00 94.25 122 SER A C 1
ATOM 979 O O . SER A 1 122 ? -0.670 2.075 7.552 1.00 94.25 122 SER A O 1
ATOM 981 N N . ILE A 1 123 ? -1.978 2.625 9.294 1.00 94.56 123 ILE A N 1
ATOM 982 C CA . ILE A 1 123 ? -1.084 2.071 10.320 1.00 94.56 123 ILE A CA 1
ATOM 983 C C . ILE A 1 123 ? -0.963 0.550 10.156 1.00 94.56 123 ILE A C 1
ATOM 985 O O . ILE A 1 123 ? 0.153 0.039 10.121 1.00 94.56 123 ILE A O 1
ATOM 989 N N . ALA A 1 124 ? -2.078 -0.169 9.994 1.00 94.94 124 ALA A N 1
ATOM 990 C CA . ALA A 1 124 ? -2.070 -1.619 9.786 1.00 94.94 124 ALA A CA 1
ATOM 991 C C . ALA A 1 124 ? -1.265 -2.023 8.539 1.00 94.94 124 ALA A C 1
ATOM 993 O O . ALA A 1 124 ? -0.480 -2.968 8.581 1.00 94.94 124 ALA A O 1
ATOM 994 N N . SER A 1 125 ? -1.415 -1.279 7.443 1.00 94.81 125 SER A N 1
ATOM 995 C CA . SER A 1 125 ? -0.671 -1.479 6.203 1.00 94.81 125 SER A CA 1
ATOM 996 C C . SER A 1 125 ? 0.832 -1.334 6.425 1.00 94.81 125 SER A C 1
ATOM 998 O O . SER A 1 125 ? 1.584 -2.243 6.079 1.00 94.81 125 SER A O 1
ATOM 1000 N N . VAL A 1 126 ? 1.277 -0.242 7.055 1.00 95.81 126 VAL A N 1
ATOM 1001 C CA . VAL A 1 126 ? 2.702 -0.016 7.352 1.00 95.81 126 VAL A CA 1
ATOM 1002 C C . VAL A 1 126 ? 3.251 -1.097 8.282 1.00 95.81 126 VAL A C 1
ATOM 1004 O O . VAL A 1 126 ? 4.325 -1.637 8.019 1.00 95.81 126 VAL A O 1
ATOM 1007 N N . LEU A 1 127 ? 2.515 -1.458 9.336 1.00 95.56 127 LEU A N 1
ATOM 1008 C CA . LEU A 1 127 ? 2.935 -2.508 10.265 1.00 95.56 127 LEU A CA 1
ATOM 1009 C C . LEU A 1 127 ? 3.056 -3.872 9.575 1.00 95.56 127 LEU A C 1
ATOM 1011 O O . LEU A 1 127 ? 4.007 -4.595 9.859 1.00 95.56 127 LEU A O 1
ATOM 1015 N N . LEU A 1 128 ? 2.168 -4.195 8.628 1.00 96.19 128 LEU A N 1
ATOM 1016 C CA . LEU A 1 128 ? 2.269 -5.412 7.820 1.00 96.19 128 LEU A CA 1
ATOM 1017 C C . LEU A 1 128 ? 3.558 -5.432 6.982 1.00 96.19 128 LEU A C 1
ATOM 1019 O O . LEU A 1 128 ? 4.247 -6.450 6.953 1.00 96.19 128 LEU A O 1
ATOM 1023 N N . SER A 1 129 ? 3.925 -4.314 6.348 1.00 95.12 129 SER A N 1
ATOM 1024 C CA . SER A 1 129 ? 5.193 -4.215 5.608 1.00 95.12 129 SER A CA 1
ATOM 1025 C C . SER A 1 129 ? 6.406 -4.376 6.521 1.00 95.12 129 SER A C 1
ATOM 1027 O O . SER A 1 129 ? 7.346 -5.092 6.181 1.00 95.12 129 SER A O 1
ATOM 1029 N N . VAL A 1 130 ? 6.383 -3.751 7.703 1.00 94.81 130 VAL A N 1
ATOM 1030 C CA . VAL A 1 130 ? 7.454 -3.897 8.703 1.00 94.81 130 VAL A CA 1
ATOM 1031 C C . VAL A 1 130 ? 7.537 -5.340 9.196 1.00 94.81 130 VAL A C 1
ATOM 1033 O O . VAL A 1 130 ? 8.637 -5.868 9.337 1.00 94.81 130 VAL A O 1
ATOM 1036 N N . PHE A 1 131 ? 6.399 -6.000 9.415 1.00 94.62 131 PHE A N 1
ATOM 1037 C CA . PHE A 1 131 ? 6.349 -7.402 9.817 1.00 94.62 131 PHE A CA 1
ATOM 1038 C C . PHE A 1 131 ? 7.035 -8.291 8.783 1.00 94.62 131 PHE A C 1
ATOM 1040 O O . PHE A 1 131 ? 7.919 -9.067 9.134 1.00 94.62 131 PHE A O 1
ATOM 1047 N N . VAL A 1 132 ? 6.700 -8.130 7.504 1.00 95.38 132 VAL A N 1
ATOM 1048 C CA . VAL A 1 132 ? 7.309 -8.918 6.428 1.00 95.38 132 VAL A CA 1
ATOM 1049 C C . VAL A 1 132 ? 8.809 -8.642 6.290 1.00 95.38 132 VAL A C 1
ATOM 1051 O O . VAL A 1 132 ? 9.589 -9.583 6.172 1.00 95.38 132 VAL A O 1
ATOM 1054 N N . LEU A 1 133 ? 9.246 -7.384 6.395 1.00 94.12 133 LEU A N 1
ATOM 1055 C CA . LEU A 1 133 ? 10.675 -7.044 6.394 1.00 94.12 133 LEU A CA 1
ATOM 1056 C C . LEU A 1 133 ? 11.434 -7.694 7.555 1.00 94.12 133 LEU A C 1
ATOM 1058 O O . LEU A 1 133 ? 12.517 -8.246 7.368 1.00 94.12 133 LEU A O 1
ATOM 1062 N N . ARG A 1 134 ? 10.865 -7.651 8.764 1.00 92.75 134 ARG A N 1
ATOM 1063 C CA . ARG A 1 134 ? 11.475 -8.269 9.949 1.00 92.75 134 ARG A CA 1
ATOM 1064 C C . ARG A 1 134 ? 11.489 -9.787 9.854 1.00 92.75 134 ARG A C 1
ATOM 1066 O O . ARG A 1 134 ? 12.458 -10.393 10.298 1.00 92.75 134 ARG A O 1
ATOM 1073 N N . PHE A 1 135 ? 10.460 -10.382 9.257 1.00 92.94 135 PHE A N 1
ATOM 1074 C CA . PHE A 1 135 ? 10.423 -11.807 8.958 1.00 92.94 135 PHE A CA 1
ATOM 1075 C C . PHE A 1 135 ? 11.567 -12.197 8.017 1.00 92.94 135 PHE A C 1
ATOM 1077 O O . PHE A 1 135 ? 12.361 -13.066 8.362 1.00 92.94 135 PHE A O 1
ATOM 1084 N N . LEU A 1 136 ? 11.711 -11.509 6.881 1.00 94.62 136 LEU A N 1
ATOM 1085 C CA . LEU A 1 136 ? 12.781 -11.779 5.915 1.00 94.62 136 LEU A CA 1
ATOM 1086 C C . LEU A 1 136 ? 14.168 -11.693 6.563 1.00 94.62 136 LEU A C 1
ATOM 1088 O O . LEU A 1 136 ? 14.970 -12.609 6.408 1.00 94.62 136 LEU A O 1
ATOM 1092 N N . PHE A 1 137 ? 14.414 -10.646 7.353 1.00 92.56 137 PHE A N 1
ATOM 1093 C CA . PHE A 1 137 ? 15.690 -10.458 8.044 1.00 92.56 137 PHE A CA 1
ATOM 1094 C C . PHE A 1 137 ? 15.975 -11.549 9.087 1.00 92.56 137 PHE A C 1
ATOM 1096 O O . PHE A 1 137 ? 17.092 -12.047 9.176 1.00 92.56 137 PHE A O 1
ATOM 1103 N N . LEU A 1 138 ? 14.972 -11.952 9.876 1.00 91.38 138 LEU A N 1
ATOM 1104 C CA . LEU A 1 138 ? 15.154 -12.948 10.937 1.00 91.38 138 LEU A CA 1
ATOM 1105 C C . LEU A 1 138 ? 15.525 -14.333 10.391 1.00 91.38 138 LEU A C 1
ATOM 1107 O O . LEU A 1 138 ? 16.288 -15.057 11.026 1.00 91.38 138 LEU A O 1
ATOM 1111 N N . TYR A 1 139 ? 14.978 -14.693 9.231 1.00 92.31 139 TYR A N 1
ATOM 1112 C CA . TYR A 1 139 ? 15.236 -15.975 8.577 1.00 92.31 139 TYR A CA 1
ATOM 1113 C C . TYR A 1 139 ? 16.385 -15.916 7.555 1.00 92.31 139 TYR A C 1
ATOM 1115 O O . TYR A 1 139 ? 16.652 -16.921 6.902 1.00 92.31 139 TYR A O 1
ATOM 1123 N N . GLY A 1 140 ? 17.070 -14.772 7.414 1.00 91.69 140 GLY A N 1
ATOM 1124 C CA . GLY A 1 140 ? 18.173 -14.593 6.459 1.00 91.69 140 GLY A CA 1
ATOM 1125 C C . GLY A 1 140 ? 17.744 -14.673 4.989 1.00 91.69 140 GLY A C 1
ATOM 1126 O O . GLY A 1 140 ? 18.535 -15.053 4.130 1.00 91.69 140 GLY A O 1
ATOM 1127 N N . LEU A 1 141 ? 16.477 -14.362 4.702 1.00 92.75 141 LEU A N 1
ATOM 1128 C CA . LEU A 1 141 ? 15.883 -14.373 3.360 1.00 92.75 141 LEU A CA 1
ATOM 1129 C C . LEU A 1 141 ? 15.949 -12.999 2.674 1.00 92.75 141 LEU A C 1
ATOM 1131 O O . LEU A 1 141 ? 15.434 -12.833 1.573 1.00 92.75 141 LEU A O 1
ATOM 1135 N N . ASP A 1 142 ? 16.552 -12.001 3.318 1.00 90.19 142 ASP A N 1
ATOM 1136 C CA . ASP A 1 142 ? 16.701 -10.638 2.801 1.00 90.19 142 ASP A CA 1
ATOM 1137 C C . ASP A 1 142 ? 17.657 -10.553 1.601 1.00 90.19 142 ASP A C 1
ATOM 1139 O O . ASP A 1 142 ? 17.505 -9.669 0.760 1.00 90.19 142 ASP A O 1
ATOM 1143 N N . GLN A 1 143 ? 18.608 -11.486 1.502 1.00 90.75 143 GLN A N 1
ATOM 1144 C CA . GLN A 1 143 ? 19.568 -11.562 0.395 1.00 90.75 143 GLN A CA 1
ATOM 1145 C C . GLN A 1 143 ? 18.990 -12.254 -0.848 1.00 90.75 143 GLN A C 1
ATOM 1147 O O . GLN A 1 143 ? 19.456 -12.019 -1.964 1.00 90.75 143 GLN A O 1
ATOM 1152 N N . ASP A 1 144 ? 17.974 -13.105 -0.676 1.00 91.88 144 ASP A N 1
ATOM 1153 C CA . ASP A 1 144 ? 17.304 -13.751 -1.798 1.00 91.88 144 ASP A CA 1
ATOM 1154 C C . ASP A 1 144 ? 16.238 -12.823 -2.385 1.00 91.88 144 ASP A C 1
ATOM 1156 O O . ASP A 1 144 ? 15.130 -12.663 -1.863 1.00 91.88 144 ASP A O 1
ATOM 1160 N N . ILE A 1 145 ? 16.579 -12.247 -3.535 1.00 89.50 145 ILE A N 1
ATOM 1161 C CA . ILE A 1 145 ? 15.724 -11.351 -4.308 1.00 89.50 145 ILE A CA 1
ATOM 1162 C C . ILE A 1 145 ? 14.342 -11.980 -4.543 1.00 89.50 145 ILE A C 1
ATOM 1164 O O . ILE A 1 145 ? 13.332 -11.283 -4.427 1.00 89.50 145 ILE A O 1
ATOM 1168 N N . SER A 1 146 ? 14.262 -13.283 -4.827 1.00 91.81 146 SER A N 1
ATOM 1169 C CA . SER A 1 146 ? 12.986 -13.954 -5.118 1.00 91.81 146 SER A CA 1
ATOM 1170 C C . SER A 1 146 ? 12.075 -13.980 -3.892 1.00 91.81 146 SER A C 1
ATOM 1172 O O . SER A 1 146 ? 10.898 -13.618 -3.979 1.00 91.81 146 SER A O 1
ATOM 1174 N N . SER A 1 147 ? 12.635 -14.333 -2.734 1.00 93.38 147 SER A N 1
ATOM 1175 C CA . SER A 1 147 ? 11.929 -14.338 -1.451 1.00 93.38 147 SER A CA 1
ATOM 1176 C C . SER A 1 147 ? 11.403 -12.950 -1.080 1.00 93.38 147 SER A C 1
ATOM 1178 O O . SER A 1 147 ? 10.250 -12.821 -0.652 1.00 93.38 147 SER A O 1
ATOM 1180 N N . VAL A 1 148 ? 12.190 -11.894 -1.313 1.00 93.69 148 VAL A N 1
ATOM 1181 C CA . VAL A 1 148 ? 11.765 -10.502 -1.087 1.00 93.69 148 VAL A CA 1
ATOM 1182 C C . VAL A 1 148 ? 10.591 -10.130 -2.000 1.00 93.69 148 VAL A C 1
ATOM 1184 O O . VAL A 1 148 ? 9.580 -9.616 -1.514 1.00 93.69 148 VAL A O 1
ATOM 1187 N N . HIS A 1 149 ? 10.671 -10.435 -3.300 1.00 93.38 149 HIS A N 1
ATOM 1188 C CA . HIS A 1 149 ? 9.607 -10.118 -4.262 1.00 93.38 149 HIS A CA 1
ATOM 1189 C C . HIS A 1 149 ? 8.292 -10.826 -3.929 1.00 93.38 149 HIS A C 1
ATOM 1191 O O . HIS A 1 149 ? 7.246 -10.179 -3.897 1.00 93.38 149 HIS A O 1
ATOM 1197 N N . ILE A 1 150 ? 8.330 -12.131 -3.640 1.00 94.94 150 ILE A N 1
ATOM 1198 C CA . ILE A 1 150 ? 7.134 -12.915 -3.287 1.00 94.94 150 ILE A CA 1
ATOM 1199 C C . ILE A 1 150 ? 6.486 -12.359 -2.014 1.00 94.94 150 ILE A C 1
ATOM 1201 O O . ILE A 1 150 ? 5.268 -12.179 -1.949 1.00 94.94 150 ILE A O 1
ATOM 1205 N N . SER A 1 151 ? 7.304 -12.032 -1.01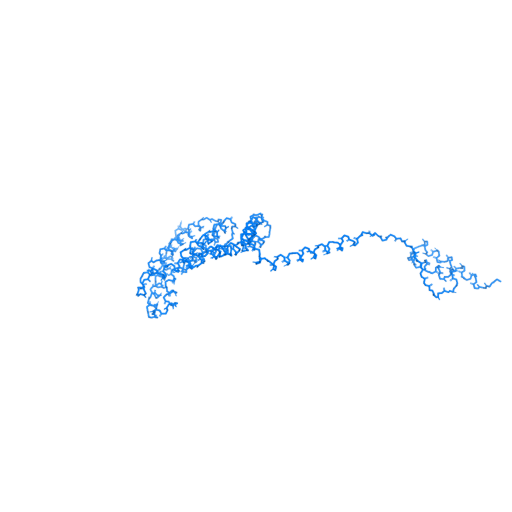7 1.00 95.12 151 SER A N 1
ATOM 1206 C CA . SER A 1 151 ? 6.834 -11.507 0.263 1.00 95.12 151 SER A CA 1
ATOM 1207 C C . SER A 1 151 ? 6.162 -10.139 0.119 1.00 95.12 151 SER A C 1
ATOM 1209 O O . SER A 1 151 ? 5.084 -9.915 0.670 1.00 95.12 151 SER A O 1
ATOM 1211 N N . PHE A 1 152 ? 6.741 -9.221 -0.658 1.00 95.75 152 PHE A N 1
ATOM 1212 C CA . PHE A 1 152 ? 6.126 -7.913 -0.903 1.00 95.75 152 PHE A CA 1
ATOM 1213 C C . PHE A 1 152 ? 4.938 -7.972 -1.865 1.00 95.75 152 PHE A C 1
ATOM 1215 O O . PHE A 1 152 ? 3.990 -7.204 -1.695 1.00 95.75 152 PHE A O 1
ATOM 1222 N N . LEU A 1 153 ? 4.926 -8.909 -2.816 1.00 96.56 153 LEU A N 1
ATOM 1223 C CA . LEU A 1 153 ? 3.744 -9.192 -3.629 1.00 96.56 153 LEU A CA 1
ATOM 1224 C C . LEU A 1 153 ? 2.571 -9.571 -2.724 1.00 96.56 153 LEU A C 1
ATOM 1226 O O . LEU A 1 153 ? 1.488 -9.005 -2.865 1.00 96.56 153 LEU A O 1
ATOM 1230 N N . PHE A 1 154 ? 2.797 -10.456 -1.748 1.00 95.81 154 PHE A N 1
ATOM 1231 C CA . PHE A 1 154 ? 1.784 -10.805 -0.754 1.00 95.81 154 PHE A CA 1
ATOM 1232 C C . PHE A 1 154 ? 1.277 -9.567 0.004 1.00 95.81 154 PHE A C 1
ATOM 1234 O O . PHE A 1 154 ? 0.066 -9.365 0.095 1.00 95.81 154 PHE A O 1
ATOM 1241 N N . VAL A 1 155 ? 2.172 -8.692 0.478 1.00 96.75 155 VAL A N 1
ATOM 1242 C CA . VAL A 1 155 ? 1.790 -7.452 1.182 1.00 96.75 155 VAL A CA 1
ATOM 1243 C C . VAL A 1 155 ? 0.900 -6.559 0.318 1.00 96.75 155 VAL A C 1
ATOM 1245 O O . VAL A 1 155 ? -0.173 -6.148 0.768 1.00 96.75 155 VAL A O 1
ATOM 1248 N N . PHE A 1 156 ? 1.304 -6.272 -0.921 1.00 97.12 156 PHE A N 1
ATOM 1249 C CA . PHE A 1 156 ? 0.535 -5.385 -1.796 1.00 97.12 156 PHE A CA 1
ATOM 1250 C C . PHE A 1 156 ? -0.800 -6.002 -2.214 1.00 97.12 156 PHE A C 1
ATOM 1252 O O . PHE A 1 156 ? -1.802 -5.291 -2.260 1.00 97.12 156 PHE A O 1
ATOM 1259 N N . VAL A 1 157 ? -0.866 -7.318 -2.430 1.00 96.00 157 VAL A N 1
ATOM 1260 C CA . VAL A 1 157 ? -2.136 -8.017 -2.682 1.00 96.00 157 VAL A CA 1
ATOM 1261 C C . VAL A 1 157 ? -3.070 -7.906 -1.475 1.00 96.00 157 VAL A C 1
ATOM 1263 O O . VAL A 1 157 ? -4.243 -7.573 -1.647 1.00 96.00 157 VAL A O 1
ATOM 1266 N N . VAL A 1 158 ? -2.565 -8.097 -0.252 1.00 95.06 158 VAL A N 1
ATOM 1267 C CA . VAL A 1 158 ? -3.360 -7.902 0.972 1.00 95.06 158 VAL A CA 1
ATOM 1268 C C . VAL A 1 158 ? -3.857 -6.459 1.075 1.00 95.06 158 VAL A C 1
ATOM 1270 O O . VAL A 1 158 ? -5.034 -6.250 1.366 1.00 95.06 158 VAL A O 1
ATOM 1273 N N . TRP A 1 159 ? -3.022 -5.459 0.774 1.00 95.75 159 TRP A N 1
ATOM 1274 C CA . TRP A 1 159 ? -3.448 -4.054 0.753 1.00 95.75 159 TRP A CA 1
ATOM 1275 C C . TRP A 1 159 ? -4.560 -3.801 -0.271 1.00 95.75 159 TRP A C 1
ATOM 1277 O O . TRP A 1 159 ? -5.533 -3.115 0.041 1.00 95.75 159 TRP A O 1
ATOM 1287 N N . LEU A 1 160 ? -4.471 -4.372 -1.475 1.00 94.69 160 LEU A N 1
ATOM 1288 C CA . LEU A 1 160 ? -5.511 -4.237 -2.501 1.00 94.69 160 LEU A CA 1
ATOM 1289 C C . LEU A 1 160 ? -6.829 -4.892 -2.065 1.00 94.69 160 LEU A C 1
ATOM 1291 O O . LEU A 1 160 ? -7.885 -4.268 -2.155 1.00 94.69 160 LEU A O 1
ATOM 1295 N N . ILE A 1 161 ? -6.781 -6.111 -1.524 1.00 94.62 161 ILE A N 1
ATOM 1296 C CA . ILE A 1 161 ? -7.979 -6.823 -1.054 1.00 94.62 161 ILE A CA 1
ATOM 1297 C C . ILE A 1 161 ? -8.629 -6.067 0.111 1.00 94.62 161 ILE A C 1
ATOM 1299 O O . ILE A 1 161 ? -9.830 -5.783 0.078 1.00 94.62 161 ILE A O 1
ATOM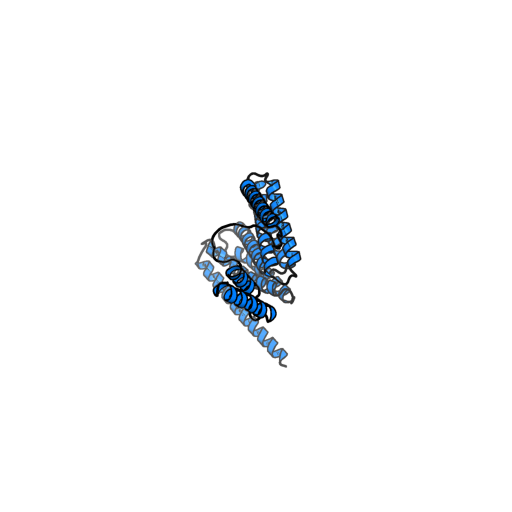 1303 N N . MET A 1 162 ? -7.840 -5.688 1.120 1.00 92.69 162 MET A N 1
ATOM 1304 C CA . MET A 1 162 ? -8.344 -4.986 2.301 1.00 92.69 162 MET A CA 1
ATOM 1305 C C . MET A 1 162 ? -8.871 -3.596 1.951 1.00 92.69 162 MET A C 1
ATOM 1307 O O . MET A 1 162 ? -9.895 -3.175 2.490 1.00 92.69 162 MET A O 1
ATOM 131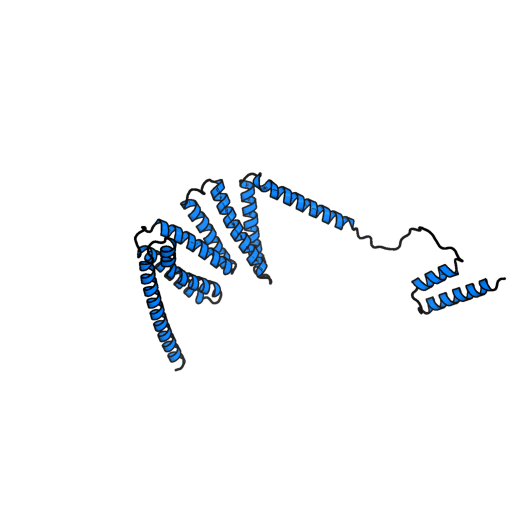1 N N . SER A 1 163 ? -8.227 -2.876 1.031 1.00 92.56 163 SER A N 1
ATOM 1312 C CA . SER A 1 163 ? -8.67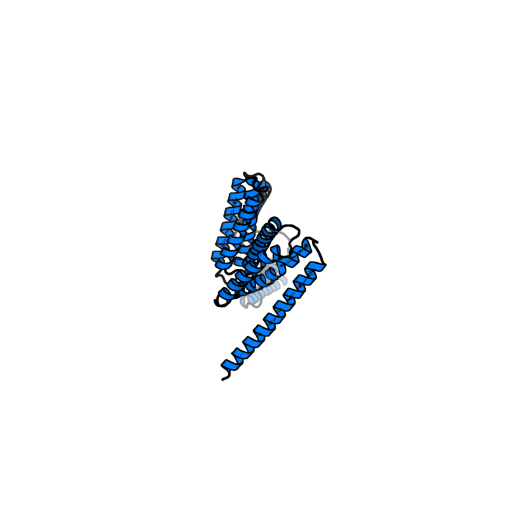7 -1.545 0.605 1.00 92.56 163 SER A CA 1
ATOM 1313 C C . SER A 1 163 ? -9.988 -1.580 -0.181 1.00 92.56 163 SER A C 1
ATOM 1315 O O . SER A 1 163 ? -10.800 -0.667 -0.017 1.00 92.56 163 SER A O 1
ATOM 1317 N N . ILE A 1 164 ? -10.250 -2.625 -0.975 1.00 91.19 164 ILE A N 1
ATOM 1318 C CA . ILE A 1 164 ? -11.557 -2.843 -1.618 1.00 91.19 164 ILE A CA 1
ATOM 1319 C C . ILE A 1 164 ? -12.611 -3.211 -0.564 1.00 91.19 164 ILE A C 1
ATOM 1321 O O . ILE A 1 164 ? -13.696 -2.622 -0.555 1.00 91.19 164 ILE A O 1
ATOM 1325 N N . ALA A 1 165 ? -12.291 -4.134 0.352 1.00 90.69 165 ALA A N 1
ATOM 1326 C CA . ALA A 1 165 ? -13.206 -4.580 1.406 1.00 90.69 165 ALA A CA 1
ATOM 1327 C C . ALA A 1 165 ? -13.639 -3.430 2.334 1.00 90.69 165 ALA A C 1
ATOM 1329 O O . ALA A 1 165 ? -14.815 -3.314 2.683 1.00 90.69 165 ALA A O 1
ATOM 1330 N N . LEU A 1 166 ? -12.701 -2.546 2.682 1.00 88.88 166 LEU A N 1
ATOM 1331 C CA . LEU A 1 166 ? -12.896 -1.414 3.595 1.00 88.88 166 LEU A CA 1
ATOM 1332 C C . LEU A 1 166 ? -13.160 -0.087 2.863 1.00 88.88 166 LEU A C 1
ATOM 1334 O O . LEU A 1 166 ? -13.138 0.973 3.474 1.00 88.88 166 LEU A O 1
ATOM 1338 N N . ARG A 1 167 ? -13.413 -0.123 1.550 1.00 89.06 167 ARG A N 1
ATOM 1339 C CA . ARG A 1 167 ? -13.718 1.037 0.693 1.00 89.06 167 ARG A CA 1
ATOM 1340 C C . ARG A 1 167 ? -12.759 2.239 0.826 1.00 89.06 167 ARG A C 1
ATOM 1342 O O . ARG A 1 167 ? -13.201 3.388 0.798 1.00 89.06 167 ARG A O 1
ATOM 1349 N N . HIS A 1 168 ? -11.458 1.993 0.980 1.00 92.12 168 HIS A N 1
ATOM 1350 C CA . HIS A 1 168 ? -10.434 3.037 1.103 1.00 92.12 168 HIS A CA 1
ATOM 1351 C C . HIS A 1 168 ? -9.613 3.180 -0.195 1.00 92.12 168 HIS A C 1
ATOM 1353 O O . HIS A 1 168 ? -8.606 2.489 -0.359 1.00 92.12 168 HIS A O 1
ATOM 1359 N N . PRO A 1 169 ? -9.981 4.094 -1.117 1.00 91.19 169 PRO A N 1
ATOM 1360 C CA . PRO A 1 169 ? -9.323 4.223 -2.423 1.00 91.19 169 PRO A CA 1
ATOM 1361 C C . PRO A 1 169 ? -7.860 4.690 -2.339 1.00 91.19 169 PRO A C 1
ATOM 1363 O O . PRO A 1 169 ? -7.055 4.339 -3.190 1.00 91.19 169 PRO A O 1
ATOM 1366 N N . ILE A 1 170 ? -7.484 5.447 -1.303 1.00 93.00 170 ILE A N 1
ATOM 1367 C CA . ILE A 1 170 ? -6.109 5.952 -1.140 1.00 93.00 170 ILE A CA 1
ATOM 1368 C C . ILE A 1 170 ? -5.122 4.793 -0.941 1.00 93.00 170 ILE A C 1
ATOM 1370 O O . ILE A 1 170 ? -4.076 4.743 -1.580 1.00 93.00 170 ILE A O 1
ATOM 1374 N N . ILE A 1 171 ? -5.473 3.837 -0.079 1.00 93.81 171 ILE A N 1
ATOM 1375 C CA . ILE A 1 171 ? -4.616 2.683 0.231 1.00 93.81 171 ILE A CA 1
ATOM 1376 C C . ILE A 1 171 ? -4.559 1.727 -0.962 1.00 93.81 171 ILE A C 1
ATOM 1378 O O . ILE A 1 171 ? -3.505 1.164 -1.252 1.00 93.81 171 ILE A O 1
ATOM 1382 N N . PHE A 1 172 ? -5.658 1.625 -1.713 1.00 95.38 172 PHE A N 1
ATOM 1383 C CA . PHE A 1 172 ? -5.685 0.917 -2.989 1.00 95.38 172 PHE A CA 1
ATOM 1384 C C . PHE A 1 172 ? -4.657 1.489 -3.978 1.00 95.38 172 PHE A C 1
ATOM 1386 O O . PHE A 1 172 ? -3.875 0.730 -4.547 1.00 95.38 172 PHE A O 1
ATOM 1393 N N . SER A 1 173 ? -4.583 2.819 -4.124 1.00 94.25 173 SER A N 1
ATOM 1394 C CA . SER A 1 173 ? -3.574 3.467 -4.973 1.00 94.25 173 SER A CA 1
ATOM 1395 C C . SER A 1 173 ? -2.144 3.141 -4.537 1.00 94.25 173 SER A C 1
ATOM 1397 O O . SER A 1 173 ? -1.317 2.811 -5.381 1.00 94.25 173 SER A O 1
ATOM 1399 N N . PHE A 1 174 ? -1.841 3.175 -3.234 1.00 95.25 174 PHE A N 1
ATOM 1400 C CA . PHE A 1 174 ? -0.507 2.813 -2.736 1.00 95.25 174 PHE A CA 1
ATOM 1401 C C . PHE A 1 174 ? -0.158 1.341 -2.989 1.00 95.25 174 PHE A C 1
ATOM 1403 O O . PHE A 1 174 ? 0.972 1.045 -3.374 1.00 95.25 174 PHE A O 1
ATOM 1410 N N . GLY A 1 175 ? -1.122 0.428 -2.834 1.00 94.75 175 GLY A N 1
ATOM 1411 C CA . GLY A 1 175 ? -0.945 -0.982 -3.188 1.00 94.75 175 GLY A CA 1
ATOM 1412 C C . GLY A 1 175 ? -0.654 -1.177 -4.678 1.00 94.75 175 GLY A C 1
ATOM 1413 O O . GLY A 1 175 ? 0.255 -1.926 -5.032 1.00 94.75 175 GLY A O 1
ATOM 1414 N N . LEU A 1 176 ? -1.363 -0.455 -5.554 1.00 95.69 176 LEU A N 1
ATOM 1415 C CA . LEU A 1 176 ? -1.118 -0.491 -6.999 1.00 95.69 176 LEU A CA 1
ATOM 1416 C C . LEU A 1 176 ? 0.263 0.056 -7.364 1.00 95.69 176 LEU A C 1
ATOM 1418 O O . LEU A 1 176 ? 0.962 -0.556 -8.170 1.00 95.69 176 LEU A O 1
ATOM 1422 N N . ILE A 1 177 ? 0.678 1.175 -6.764 1.00 95.06 177 ILE A N 1
ATOM 1423 C CA . ILE A 1 177 ? 2.012 1.752 -6.983 1.00 95.06 177 ILE A CA 1
ATOM 1424 C C . ILE A 1 177 ? 3.093 0.751 -6.559 1.00 95.06 177 ILE A C 1
ATOM 1426 O O . ILE A 1 177 ? 4.017 0.497 -7.327 1.00 95.06 177 ILE A O 1
ATOM 1430 N N . GLY A 1 178 ? 2.953 0.129 -5.385 1.00 94.44 178 GLY A N 1
ATOM 1431 C CA . GLY A 1 178 ? 3.883 -0.898 -4.912 1.00 94.44 178 GLY A CA 1
ATOM 1432 C C . GLY A 1 178 ? 3.998 -2.083 -5.874 1.00 94.44 178 GLY A C 1
ATOM 1433 O O . GLY A 1 178 ? 5.104 -2.479 -6.243 1.00 94.44 178 GLY A O 1
ATOM 1434 N N . LEU A 1 179 ? 2.862 -2.591 -6.363 1.00 95.06 179 LEU A N 1
ATOM 1435 C CA . LEU A 1 179 ? 2.832 -3.676 -7.347 1.00 95.06 179 LEU A CA 1
ATOM 1436 C C . LEU A 1 179 ? 3.473 -3.267 -8.684 1.00 95.06 179 LEU A C 1
ATOM 1438 O O . LEU A 1 179 ? 4.178 -4.064 -9.294 1.00 95.06 179 LEU A O 1
ATOM 1442 N N . THR A 1 180 ? 3.270 -2.019 -9.112 1.00 93.69 180 THR A N 1
ATOM 1443 C CA . THR A 1 180 ? 3.884 -1.456 -10.327 1.00 93.69 180 THR A CA 1
ATOM 1444 C C . THR A 1 180 ? 5.400 -1.441 -10.219 1.00 93.69 180 THR A C 1
ATOM 1446 O O . THR A 1 180 ? 6.085 -1.819 -11.165 1.00 93.69 180 THR A O 1
ATOM 1449 N N . VAL A 1 181 ? 5.931 -1.017 -9.070 1.00 93.19 181 VAL A N 1
ATOM 1450 C CA . VAL A 1 181 ? 7.376 -0.966 -8.826 1.00 93.19 181 VAL A CA 1
ATOM 1451 C C . VAL A 1 181 ? 7.973 -2.371 -8.834 1.00 93.19 181 VAL A C 1
ATOM 1453 O O . VAL A 1 181 ? 8.973 -2.584 -9.517 1.00 93.19 181 VAL A O 1
ATOM 1456 N N . LEU A 1 182 ? 7.341 -3.336 -8.155 1.00 93.81 182 LEU A N 1
ATOM 1457 C CA . LEU A 1 182 ? 7.790 -4.734 -8.187 1.00 93.81 182 LEU A CA 1
ATOM 1458 C C . LEU A 1 182 ? 7.759 -5.308 -9.605 1.00 93.81 182 LEU A C 1
ATOM 1460 O O . LEU A 1 182 ? 8.732 -5.914 -10.046 1.00 93.81 182 LEU A O 1
ATOM 1464 N N . TYR A 1 183 ? 6.663 -5.092 -10.336 1.00 93.00 183 TYR A N 1
ATOM 1465 C CA . TYR A 1 183 ? 6.548 -5.530 -11.725 1.00 93.00 183 TYR A CA 1
ATOM 1466 C C . TYR A 1 183 ? 7.652 -4.917 -12.589 1.00 93.00 183 TYR A C 1
ATOM 1468 O O . TYR A 1 183 ? 8.304 -5.622 -13.355 1.00 93.00 183 TYR A O 1
ATOM 1476 N N . ASN A 1 184 ? 7.917 -3.622 -12.412 1.00 90.81 184 ASN A N 1
ATOM 1477 C CA . ASN A 1 184 ? 8.967 -2.934 -13.141 1.00 90.81 184 ASN A CA 1
ATOM 1478 C C . ASN A 1 184 ? 10.347 -3.544 -12.891 1.00 90.81 184 ASN A C 1
ATOM 1480 O O . ASN A 1 184 ? 11.086 -3.784 -13.841 1.00 90.81 184 ASN A O 1
ATOM 1484 N N . GLN A 1 185 ? 10.682 -3.834 -11.631 1.00 89.25 185 GLN A N 1
ATOM 1485 C CA . GLN A 1 185 ? 11.953 -4.469 -11.283 1.00 89.25 185 GLN A CA 1
ATOM 1486 C C . GLN A 1 185 ? 12.114 -5.823 -11.983 1.00 89.25 185 GLN A C 1
ATOM 1488 O O . GLN A 1 185 ? 13.148 -6.058 -12.609 1.00 89.25 185 GLN A O 1
ATOM 1493 N N . VAL A 1 186 ? 11.076 -6.664 -11.970 1.00 89.81 186 VAL A N 1
ATOM 1494 C CA . VAL A 1 186 ? 11.084 -7.961 -12.667 1.00 89.81 186 VAL A CA 1
ATOM 1495 C C . VAL A 1 186 ? 11.282 -7.785 -14.176 1.00 89.81 186 VAL A C 1
ATOM 1497 O O . VAL A 1 186 ? 12.141 -8.444 -14.760 1.00 89.81 186 VAL A O 1
ATOM 1500 N N . VAL A 1 187 ? 10.557 -6.858 -14.811 1.00 88.44 187 VAL A N 1
ATOM 1501 C CA . VAL A 1 187 ? 10.695 -6.583 -16.254 1.00 88.44 187 VAL A CA 1
ATOM 1502 C C . VAL A 1 187 ? 12.112 -6.115 -16.588 1.00 88.44 187 VAL A C 1
ATOM 1504 O O . VAL A 1 187 ? 12.715 -6.604 -17.540 1.00 88.44 187 VAL A O 1
ATOM 1507 N N . THR A 1 188 ? 12.695 -5.217 -15.790 1.00 84.44 188 THR A N 1
ATOM 1508 C CA . THR A 1 188 ? 14.056 -4.711 -16.044 1.00 84.44 188 THR A CA 1
ATOM 1509 C C . THR A 1 188 ? 15.152 -5.769 -15.910 1.00 84.44 188 THR A C 1
ATOM 1511 O O . THR A 1 188 ? 16.217 -5.592 -16.494 1.00 84.44 188 THR A O 1
ATOM 1514 N N . GLN A 1 189 ? 14.906 -6.858 -15.174 1.00 83.50 189 GLN A N 1
ATOM 1515 C CA . GLN A 1 189 ? 15.838 -7.986 -15.065 1.00 83.50 189 GLN A CA 1
ATOM 1516 C C . GLN A 1 189 ? 15.752 -8.942 -16.261 1.00 83.50 189 GLN A C 1
ATOM 1518 O O . GLN A 1 189 ? 16.739 -9.591 -16.593 1.00 83.50 189 GLN A O 1
ATOM 1523 N N . GLN A 1 190 ? 14.579 -9.047 -16.892 1.00 82.94 190 GLN A N 1
ATOM 1524 C CA . GLN A 1 190 ? 14.333 -9.976 -17.999 1.00 82.94 190 GLN A CA 1
ATOM 1525 C C . GLN A 1 190 ? 14.659 -9.379 -19.369 1.00 82.94 190 GLN A C 1
ATOM 1527 O O . GLN A 1 190 ? 14.989 -10.120 -20.291 1.00 82.94 190 GLN A O 1
ATOM 1532 N N . VAL A 1 191 ? 14.554 -8.057 -19.513 1.00 80.31 191 VAL A N 1
ATOM 1533 C CA . VAL A 1 191 ? 14.736 -7.387 -20.803 1.00 80.31 191 VAL A CA 1
ATOM 1534 C C . VAL A 1 191 ? 16.228 -7.123 -21.085 1.00 80.31 191 VAL A C 1
ATOM 1536 O O . VAL A 1 191 ? 16.882 -6.437 -20.289 1.00 80.31 191 VAL A O 1
ATOM 1539 N N . PRO A 1 192 ? 16.776 -7.597 -22.224 1.00 70.38 192 PRO A N 1
ATOM 1540 C CA . PRO A 1 192 ? 18.127 -7.285 -22.678 1.00 70.38 192 PRO A CA 1
ATOM 1541 C C . PRO A 1 192 ? 18.358 -5.775 -22.791 1.00 70.38 192 PRO A C 1
ATOM 1543 O O . PRO A 1 192 ? 17.464 -5.003 -23.128 1.00 70.38 192 PRO A O 1
ATOM 1546 N N . SER A 1 193 ? 19.587 -5.326 -22.547 1.00 63.31 193 SER A N 1
ATOM 1547 C CA . SER A 1 193 ? 19.920 -3.897 -22.470 1.00 63.31 193 SER A CA 1
ATOM 1548 C C . SER A 1 193 ? 19.717 -3.099 -23.764 1.00 63.31 193 SER A C 1
ATOM 1550 O O . SER A 1 193 ? 19.674 -1.872 -23.693 1.00 63.31 193 SER A O 1
ATOM 1552 N N . GLU A 1 194 ? 19.585 -3.763 -24.915 1.00 64.56 194 GLU A N 1
ATOM 1553 C CA . GLU A 1 194 ? 19.596 -3.131 -26.243 1.00 64.56 194 GLU A CA 1
ATOM 1554 C C . GLU A 1 194 ? 18.222 -3.060 -26.931 1.00 64.56 194 GLU A C 1
ATOM 1556 O O . GLU A 1 194 ? 18.078 -2.371 -27.941 1.00 64.56 194 GLU A O 1
ATOM 1561 N N . SER A 1 195 ? 17.188 -3.731 -26.411 1.00 70.00 195 SER A N 1
ATOM 1562 C CA . SER A 1 195 ? 15.893 -3.803 -27.091 1.00 70.00 195 SER A CA 1
ATOM 1563 C C . SER A 1 195 ? 14.922 -2.697 -26.652 1.00 70.00 195 SER A C 1
ATOM 1565 O O . SER A 1 195 ? 14.576 -2.534 -25.484 1.00 70.00 195 SER A O 1
ATOM 1567 N N . ILE A 1 196 ? 14.440 -1.922 -27.630 1.00 71.50 196 ILE A N 1
ATOM 1568 C CA . ILE A 1 196 ? 13.457 -0.837 -27.428 1.00 71.50 196 ILE A CA 1
ATOM 1569 C C . ILE A 1 196 ? 12.020 -1.388 -27.393 1.00 71.50 196 ILE A C 1
ATOM 1571 O O . ILE A 1 196 ? 11.141 -0.841 -26.727 1.00 71.50 196 ILE A O 1
ATOM 1575 N N . ILE A 1 197 ? 11.781 -2.490 -28.108 1.00 79.06 197 ILE A N 1
ATOM 1576 C CA . ILE A 1 197 ? 10.444 -3.050 -28.352 1.00 79.06 197 ILE A CA 1
ATOM 1577 C C . ILE A 1 197 ? 9.987 -3.938 -27.189 1.00 79.06 197 ILE A C 1
ATOM 1579 O O . ILE A 1 197 ? 8.811 -3.934 -26.829 1.00 79.06 197 ILE A O 1
ATOM 1583 N N . GLU A 1 198 ? 10.901 -4.683 -26.567 1.00 82.94 198 GLU A N 1
ATOM 1584 C CA . GLU A 1 198 ? 10.550 -5.630 -25.505 1.00 82.94 198 GLU A CA 1
ATOM 1585 C C . GLU A 1 198 ? 9.902 -4.958 -24.285 1.00 82.94 198 GLU A C 1
ATOM 1587 O O . GLU A 1 198 ? 8.831 -5.416 -23.880 1.00 82.94 198 GLU A O 1
ATOM 1592 N N . PRO A 1 199 ? 10.417 -3.829 -23.742 1.00 82.19 199 PRO A N 1
ATOM 1593 C CA . PRO A 1 199 ? 9.727 -3.116 -22.669 1.00 82.19 199 PRO A CA 1
ATOM 1594 C C . PRO A 1 199 ? 8.299 -2.711 -23.054 1.00 82.19 199 PRO A C 1
ATOM 1596 O O . PRO A 1 199 ? 7.387 -2.781 -22.230 1.00 82.19 199 PRO A O 1
ATOM 1599 N N . GLN A 1 200 ? 8.076 -2.302 -24.307 1.00 85.25 200 GLN A N 1
ATOM 1600 C CA . GLN A 1 200 ? 6.745 -1.916 -24.779 1.00 85.25 200 GLN A CA 1
ATOM 1601 C C . GLN A 1 200 ? 5.794 -3.116 -24.793 1.00 85.25 200 GLN A C 1
ATOM 1603 O O . GLN A 1 200 ? 4.645 -2.992 -24.364 1.00 85.25 200 GLN A O 1
ATOM 1608 N N . LEU A 1 201 ? 6.280 -4.287 -25.210 1.00 88.06 201 LEU A N 1
ATOM 1609 C CA . LEU A 1 201 ? 5.492 -5.515 -25.260 1.00 88.06 201 LEU A CA 1
ATOM 1610 C C . LEU A 1 201 ? 5.052 -5.996 -23.868 1.00 88.06 201 LEU A C 1
ATOM 1612 O O . LEU A 1 201 ? 3.955 -6.528 -23.743 1.00 88.06 201 LEU A O 1
ATOM 1616 N N . TYR A 1 202 ? 5.851 -5.767 -22.822 1.00 90.31 202 TYR A N 1
ATOM 1617 C CA . TYR A 1 202 ? 5.475 -6.111 -21.444 1.00 90.31 202 TYR A CA 1
ATOM 1618 C C . TYR A 1 202 ? 4.464 -5.129 -20.831 1.00 90.31 202 TYR A C 1
ATOM 1620 O O . TYR A 1 202 ? 3.558 -5.540 -20.105 1.00 90.31 202 TYR A O 1
ATOM 1628 N N . TRP A 1 203 ? 4.579 -3.826 -21.097 1.00 91.06 203 TRP A N 1
ATOM 1629 C CA . TRP A 1 203 ? 3.726 -2.818 -20.447 1.00 91.06 203 TRP A CA 1
ATOM 1630 C C . TRP A 1 203 ? 2.378 -2.588 -21.143 1.00 91.06 203 TRP A C 1
ATOM 1632 O O . TRP A 1 203 ? 1.391 -2.298 -20.464 1.00 91.06 203 TRP A O 1
ATOM 1642 N N . VAL A 1 204 ? 2.289 -2.751 -22.469 1.00 90.44 204 VAL A N 1
ATOM 1643 C CA . VAL A 1 204 ? 1.035 -2.534 -23.221 1.00 90.44 204 VAL A CA 1
ATOM 1644 C C . VAL A 1 204 ? -0.092 -3.493 -22.793 1.00 90.44 204 VAL A C 1
ATOM 1646 O O . VAL A 1 204 ? -1.194 -3.006 -22.530 1.00 90.44 204 VAL A O 1
ATOM 1649 N N . PRO A 1 205 ? 0.127 -4.816 -22.644 1.00 92.75 205 PRO A N 1
ATOM 1650 C CA . PRO A 1 205 ? -0.906 -5.728 -22.153 1.00 92.75 205 PRO A CA 1
ATOM 1651 C C . PRO A 1 205 ? -1.380 -5.371 -20.745 1.00 92.75 205 PRO A C 1
ATOM 1653 O O . PRO A 1 205 ? -2.579 -5.390 -20.476 1.00 92.75 205 PRO A O 1
ATOM 1656 N N . VAL A 1 206 ? -0.459 -4.980 -19.858 1.00 93.31 206 VAL A N 1
ATOM 1657 C CA . VAL A 1 206 ? -0.796 -4.556 -18.492 1.00 93.31 206 VAL A CA 1
ATOM 1658 C C . VAL A 1 206 ? -1.664 -3.299 -18.517 1.00 93.31 206 VAL A C 1
ATOM 1660 O O . VAL A 1 206 ? -2.678 -3.255 -17.822 1.00 93.31 206 VAL A O 1
ATOM 1663 N N . ALA A 1 207 ? -1.329 -2.312 -19.354 1.00 93.44 207 ALA A N 1
ATOM 1664 C CA . ALA A 1 207 ? -2.142 -1.112 -19.543 1.00 93.44 207 ALA A CA 1
ATOM 1665 C C . ALA A 1 207 ? -3.547 -1.442 -20.080 1.00 93.44 207 ALA A C 1
ATOM 1667 O O . ALA A 1 207 ? -4.533 -0.885 -19.599 1.00 93.44 207 ALA A O 1
ATOM 1668 N N . LEU A 1 208 ? -3.670 -2.371 -21.033 1.00 93.44 208 LEU A N 1
ATOM 1669 C CA . LEU A 1 208 ? -4.966 -2.792 -21.578 1.00 93.44 208 LEU A CA 1
ATOM 1670 C C . LEU A 1 208 ? -5.822 -3.528 -20.541 1.00 93.44 208 LEU A C 1
ATOM 1672 O O . LEU A 1 208 ? -7.005 -3.218 -20.399 1.00 93.44 208 LEU A O 1
ATOM 1676 N N . ILE A 1 209 ? -5.234 -4.461 -19.786 1.00 94.12 209 ILE A N 1
ATOM 1677 C CA . ILE A 1 209 ? -5.936 -5.210 -18.734 1.00 94.12 209 ILE A CA 1
ATOM 1678 C C . ILE A 1 209 ? -6.433 -4.255 -17.646 1.00 94.12 209 ILE A C 1
ATOM 1680 O O . ILE A 1 209 ? -7.588 -4.343 -17.229 1.00 94.12 209 ILE A O 1
ATOM 1684 N N . THR A 1 210 ? -5.600 -3.309 -17.205 1.00 93.69 210 THR A N 1
ATOM 1685 C CA . THR A 1 210 ? -6.002 -2.336 -16.179 1.00 93.69 210 THR A CA 1
ATOM 1686 C C . THR A 1 210 ? -7.034 -1.338 -16.698 1.00 93.69 210 THR A C 1
ATOM 1688 O O . THR A 1 210 ? -7.942 -0.979 -15.948 1.00 93.69 210 THR A O 1
ATOM 1691 N N . CYS A 1 211 ? -6.976 -0.961 -17.981 1.00 93.94 211 CYS A N 1
ATOM 1692 C CA . CYS A 1 211 ? -8.015 -0.164 -18.638 1.00 93.94 211 CYS A CA 1
ATOM 1693 C C . CYS A 1 211 ? -9.358 -0.902 -18.636 1.00 93.94 211 CYS A C 1
ATOM 1695 O O . CYS A 1 211 ? -10.377 -0.355 -18.213 1.00 93.94 211 CYS A O 1
ATOM 1697 N N . TRP A 1 212 ? -9.350 -2.168 -19.063 1.00 93.69 212 TRP A N 1
ATOM 1698 C CA . TRP A 1 212 ? -10.546 -3.001 -19.128 1.00 93.69 212 TRP A CA 1
ATOM 1699 C C . TRP A 1 212 ? -11.160 -3.223 -17.743 1.00 93.69 212 TRP A C 1
ATOM 1701 O O . TRP A 1 212 ? -12.362 -3.025 -17.574 1.00 93.69 212 TRP A O 1
ATOM 1711 N N . LEU A 1 213 ? -10.345 -3.536 -16.730 1.00 92.12 213 LEU A N 1
ATOM 1712 C CA . LEU A 1 213 ? -10.799 -3.643 -15.339 1.00 92.12 213 LEU A CA 1
ATOM 1713 C C . LEU A 1 213 ? -11.362 -2.314 -14.820 1.00 92.12 213 LEU A C 1
ATOM 1715 O O . LEU A 1 213 ? -12.409 -2.297 -14.172 1.00 92.12 213 LEU A O 1
ATOM 1719 N N . GLY A 1 214 ? -10.703 -1.194 -15.132 1.00 91.38 214 GLY A N 1
ATOM 1720 C CA . GLY A 1 214 ? -11.179 0.145 -14.794 1.00 91.38 214 GLY A CA 1
ATOM 1721 C C . GLY A 1 214 ? -12.545 0.443 -15.411 1.00 91.38 214 GLY A C 1
ATOM 1722 O O . GLY A 1 214 ? -13.441 0.920 -14.715 1.00 91.38 214 GLY A O 1
ATOM 1723 N N . TYR A 1 215 ? -12.745 0.100 -16.684 1.00 90.25 215 TYR A N 1
ATOM 1724 C CA . TYR A 1 215 ? -14.027 0.248 -17.373 1.00 90.25 215 TYR A CA 1
ATOM 1725 C C . TYR A 1 215 ? -15.106 -0.704 -16.834 1.00 90.25 215 TYR A C 1
ATOM 1727 O O . TYR A 1 215 ? -16.242 -0.286 -16.623 1.00 90.25 215 TYR A O 1
ATOM 1735 N N . ALA A 1 216 ? -14.772 -1.961 -16.538 1.00 89.25 216 ALA A N 1
ATOM 1736 C CA . ALA A 1 216 ? -15.709 -2.913 -15.941 1.00 89.25 216 ALA A CA 1
ATOM 1737 C C . ALA A 1 216 ? -16.216 -2.419 -14.574 1.00 89.25 216 ALA A C 1
ATOM 1739 O O . ALA A 1 216 ? -17.417 -2.415 -14.306 1.00 89.25 216 ALA A O 1
ATOM 1740 N N . LEU A 1 217 ? -15.316 -1.900 -13.733 1.00 87.69 217 LEU A N 1
ATOM 1741 C CA . LEU A 1 217 ? -15.673 -1.313 -12.439 1.00 87.69 217 LEU A CA 1
ATOM 1742 C C . LEU A 1 217 ? -16.423 0.018 -12.570 1.00 87.69 217 LEU A C 1
ATOM 1744 O O . LEU A 1 217 ? -17.186 0.368 -11.670 1.00 87.69 217 LEU A O 1
ATOM 1748 N N . TYR A 1 218 ? -16.263 0.742 -13.683 1.00 88.12 218 TYR A N 1
ATOM 1749 C CA . TYR A 1 218 ? -17.027 1.962 -13.958 1.00 88.12 218 TYR A CA 1
ATOM 1750 C C . TYR A 1 218 ? -18.531 1.684 -14.045 1.00 88.12 218 TYR A C 1
ATOM 1752 O O . TYR A 1 218 ? -19.336 2.486 -13.573 1.00 88.12 218 TYR A O 1
ATOM 1760 N N . GLN A 1 219 ? -18.919 0.536 -14.608 1.00 83.75 219 GLN A N 1
ATOM 1761 C CA . GLN A 1 219 ? -20.327 0.151 -14.747 1.00 83.75 219 GLN A CA 1
ATOM 1762 C C . GLN A 1 219 ? -20.996 -0.091 -13.382 1.00 83.75 219 GLN A C 1
ATOM 1764 O O . GLN A 1 219 ? -22.206 0.088 -13.224 1.00 83.75 219 GLN A O 1
ATOM 1769 N N . HIS A 1 220 ? -20.213 -0.429 -12.354 1.00 81.75 220 HIS A N 1
ATOM 1770 C CA . HIS A 1 220 ? -20.702 -0.612 -10.994 1.00 81.75 220 HIS A CA 1
ATOM 1771 C C . HIS A 1 220 ? -20.725 0.714 -10.216 1.00 81.75 220 HIS A C 1
ATOM 1773 O O . HIS A 1 220 ? -19.721 1.147 -9.649 1.00 81.75 220 HIS A O 1
ATOM 1779 N N . LYS A 1 221 ? -21.920 1.315 -10.068 1.00 72.69 221 LYS A N 1
ATOM 1780 C CA . LYS A 1 221 ? -22.117 2.622 -9.398 1.00 72.69 221 LYS A CA 1
ATOM 1781 C C . LYS A 1 221 ? -21.487 2.769 -8.003 1.00 72.69 221 LYS A C 1
ATOM 1783 O O . LYS A 1 221 ? -21.164 3.872 -7.576 1.00 72.69 221 LYS A O 1
ATOM 1788 N N . LYS A 1 222 ? -21.311 1.667 -7.265 1.00 75.38 222 LYS A N 1
ATOM 1789 C CA . LYS A 1 222 ? -20.733 1.675 -5.908 1.00 75.38 222 LYS A CA 1
ATOM 1790 C C . LYS A 1 222 ? -19.202 1.801 -5.878 1.00 75.38 222 LYS A C 1
ATOM 1792 O O . LYS A 1 222 ? -18.663 2.037 -4.801 1.00 75.38 222 LYS A O 1
ATOM 1797 N N . GLN A 1 223 ? -18.504 1.632 -7.006 1.00 82.69 223 GLN A N 1
ATOM 1798 C CA . GLN A 1 223 ? -17.037 1.529 -7.063 1.00 82.69 223 GLN A CA 1
ATOM 1799 C C . GLN A 1 223 ? -16.373 2.507 -8.050 1.00 82.69 223 GLN A C 1
ATOM 1801 O O . GLN A 1 223 ? -15.217 2.316 -8.422 1.00 82.69 223 GLN A O 1
ATOM 1806 N N . HIS A 1 224 ? -17.043 3.609 -8.410 1.00 86.44 224 HIS A N 1
ATOM 1807 C CA . HIS A 1 224 ? -16.499 4.601 -9.350 1.00 86.44 224 HIS A CA 1
ATOM 1808 C C . HIS A 1 224 ? -15.107 5.134 -8.969 1.00 86.44 224 HIS A C 1
ATOM 1810 O O . HIS A 1 224 ? -14.271 5.330 -9.843 1.00 86.44 224 HIS A O 1
ATOM 1816 N N . GLN A 1 225 ? -14.817 5.318 -7.676 1.00 89.00 225 GLN A N 1
ATOM 1817 C CA . GLN A 1 225 ? -13.502 5.800 -7.228 1.00 89.00 225 GLN A CA 1
ATOM 1818 C C . GLN A 1 225 ? -12.355 4.862 -7.647 1.00 89.00 225 GLN A C 1
ATOM 1820 O O . GLN A 1 225 ? -11.316 5.334 -8.097 1.00 89.00 225 GLN A O 1
ATOM 1825 N N . TYR A 1 226 ? -12.559 3.544 -7.571 1.00 89.75 226 TYR A N 1
ATOM 1826 C CA . TYR A 1 226 ? -11.571 2.543 -7.992 1.00 89.75 226 TYR A CA 1
ATOM 1827 C C . TYR A 1 226 ? -11.385 2.518 -9.505 1.00 89.75 226 TYR A C 1
ATOM 1829 O O . TYR A 1 226 ? -10.267 2.369 -9.991 1.00 89.75 226 TYR A O 1
ATOM 1837 N N . SER A 1 227 ? -12.482 2.702 -10.242 1.00 91.25 227 SER A N 1
ATOM 1838 C CA . SER A 1 227 ? -12.460 2.796 -11.699 1.00 91.25 227 SER A CA 1
ATOM 1839 C C . SER A 1 227 ? -11.578 3.953 -12.171 1.00 91.25 227 SER A C 1
ATOM 1841 O O . SER A 1 227 ? -10.684 3.736 -12.986 1.00 91.25 227 SER A O 1
ATOM 1843 N N . TYR A 1 228 ? -11.751 5.153 -11.604 1.00 92.25 228 TYR A N 1
ATOM 1844 C CA . TYR A 1 228 ? -10.918 6.304 -11.963 1.00 92.25 228 TYR A CA 1
ATOM 1845 C C . TYR A 1 228 ? -9.437 6.072 -11.665 1.00 92.25 228 TYR A C 1
ATOM 1847 O O . TYR A 1 228 ? -8.596 6.415 -12.493 1.00 92.25 228 TYR A O 1
ATOM 1855 N N . ILE A 1 229 ? -9.117 5.452 -10.524 1.00 94.12 229 ILE A N 1
ATOM 1856 C CA . ILE A 1 229 ? -7.734 5.113 -10.172 1.00 94.12 229 ILE A CA 1
ATOM 1857 C C . ILE A 1 229 ? -7.141 4.148 -11.202 1.00 94.12 229 ILE A C 1
ATOM 1859 O O . ILE A 1 229 ? -6.059 4.409 -11.712 1.00 94.12 229 ILE A O 1
ATOM 1863 N N . LEU A 1 230 ? -7.852 3.078 -11.563 1.00 93.88 230 LEU A N 1
ATOM 1864 C CA . LEU A 1 230 ? -7.366 2.094 -12.536 1.00 93.88 230 LEU A CA 1
ATOM 1865 C C . LEU A 1 230 ? -7.217 2.667 -13.947 1.00 93.88 230 LEU A C 1
ATOM 1867 O O . LEU A 1 230 ? -6.231 2.367 -14.615 1.00 93.88 230 LEU A O 1
ATOM 1871 N N . LEU A 1 231 ? -8.154 3.507 -14.391 1.00 93.81 231 LEU A N 1
ATOM 1872 C CA . LEU A 1 231 ? -8.061 4.184 -15.688 1.00 93.81 231 LEU A CA 1
ATOM 1873 C C . LEU A 1 231 ? -6.874 5.154 -15.725 1.00 93.81 231 LEU A C 1
ATOM 1875 O O . LEU A 1 231 ? -6.141 5.198 -16.711 1.00 93.81 231 LEU A O 1
ATOM 1879 N N . PHE A 1 232 ? -6.642 5.889 -14.636 1.00 94.25 232 PHE A N 1
ATOM 1880 C CA . PHE A 1 232 ? -5.476 6.758 -14.514 1.00 94.25 232 PHE A CA 1
ATOM 1881 C C . PHE A 1 232 ? -4.166 5.958 -14.481 1.00 94.25 232 PHE A C 1
ATOM 1883 O O . PHE A 1 232 ? -3.231 6.279 -15.211 1.00 94.25 232 PHE A O 1
ATOM 1890 N N . SER A 1 233 ? -4.105 4.873 -13.705 1.00 93.62 233 SER A N 1
ATOM 1891 C CA . SER A 1 233 ? -2.947 3.972 -13.674 1.00 93.62 233 SER A CA 1
ATOM 1892 C C . SER A 1 233 ? -2.681 3.331 -15.036 1.00 93.62 233 SER A C 1
ATOM 1894 O O . SER A 1 233 ? -1.530 3.243 -15.442 1.00 93.62 233 SER A O 1
ATOM 1896 N N . SER A 1 234 ? -3.720 2.936 -15.775 1.00 92.88 234 SER A N 1
ATOM 1897 C CA . SER A 1 234 ? -3.595 2.410 -17.140 1.00 92.88 234 SER A CA 1
ATOM 1898 C C . SER A 1 234 ? -2.938 3.417 -18.084 1.00 92.88 234 SER A C 1
ATOM 1900 O O . SER A 1 234 ? -2.001 3.072 -18.807 1.00 92.88 234 SER A O 1
ATOM 1902 N N . PHE A 1 235 ? -3.372 4.679 -18.024 1.00 91.12 235 PHE A N 1
ATOM 1903 C CA . PHE A 1 235 ? -2.750 5.753 -18.790 1.00 91.12 235 PHE A CA 1
ATOM 1904 C C . PHE A 1 235 ? -1.266 5.915 -18.433 1.00 91.12 235 PHE A C 1
ATOM 1906 O O . PHE A 1 235 ? -0.434 6.014 -19.329 1.00 91.12 235 PHE A O 1
ATOM 1913 N N . LEU A 1 236 ? -0.910 5.870 -17.145 1.00 91.88 236 LEU A N 1
ATOM 1914 C CA . LEU A 1 236 ? 0.492 5.927 -16.719 1.00 91.88 236 LEU A CA 1
ATOM 1915 C C . LEU A 1 236 ? 1.306 4.719 -17.206 1.00 91.88 236 LEU A C 1
ATOM 1917 O O . LEU A 1 236 ? 2.419 4.894 -17.695 1.00 91.88 236 LEU A O 1
ATOM 1921 N N . TYR A 1 237 ? 0.753 3.505 -17.131 1.00 92.81 237 TYR A N 1
ATOM 1922 C CA . TYR A 1 237 ? 1.421 2.284 -17.597 1.00 92.81 237 TYR A CA 1
ATOM 1923 C C . TYR A 1 237 ? 1.720 2.320 -19.091 1.00 92.81 237 TYR A C 1
ATOM 1925 O O . TYR A 1 237 ? 2.746 1.796 -19.521 1.00 92.81 237 TYR A O 1
ATOM 1933 N N . PHE A 1 238 ? 0.875 2.988 -19.878 1.00 90.31 238 PHE A N 1
ATOM 1934 C CA . PHE A 1 238 ? 1.134 3.188 -21.296 1.00 90.31 238 PHE A CA 1
ATOM 1935 C C . PHE A 1 238 ? 2.425 3.977 -21.555 1.00 90.31 238 PHE A C 1
ATOM 1937 O O . PHE A 1 238 ? 3.064 3.711 -22.562 1.00 90.31 238 PHE A O 1
ATOM 1944 N N . PHE A 1 239 ? 2.852 4.880 -20.664 1.00 88.75 239 PHE A N 1
ATOM 1945 C CA . PHE A 1 239 ? 4.095 5.667 -20.791 1.00 88.75 239 PHE A CA 1
ATOM 1946 C C . PHE A 1 239 ? 5.273 5.129 -19.961 1.00 88.75 239 PHE A C 1
ATOM 1948 O O . PHE A 1 239 ? 6.364 5.700 -19.963 1.00 88.75 239 PHE A O 1
ATOM 1955 N N . MET A 1 240 ? 5.069 4.037 -19.225 1.00 88.56 240 MET A N 1
ATOM 1956 C CA . MET A 1 240 ? 6.088 3.487 -18.333 1.00 88.56 240 MET A CA 1
ATOM 1957 C C . MET A 1 240 ? 7.361 2.990 -19.052 1.00 88.56 240 MET A C 1
ATOM 1959 O O . MET A 1 240 ? 8.452 3.224 -18.526 1.00 88.56 240 MET A O 1
ATOM 1963 N N . PRO A 1 241 ? 7.298 2.368 -20.251 1.00 85.56 241 PRO A N 1
ATOM 1964 C CA . PRO A 1 241 ? 8.498 1.998 -21.008 1.00 85.56 241 PRO A CA 1
ATOM 1965 C C . PRO A 1 241 ? 9.447 3.172 -21.264 1.00 85.56 241 PRO A C 1
ATOM 1967 O O . PRO A 1 241 ? 10.659 3.026 -21.128 1.00 85.56 241 PRO A O 1
ATOM 1970 N N . GLU A 1 242 ? 8.911 4.348 -21.587 1.00 84.00 242 GLU A N 1
ATOM 1971 C CA . GLU A 1 242 ? 9.693 5.555 -21.861 1.00 84.00 242 GLU A CA 1
ATOM 1972 C C . GLU A 1 242 ? 10.353 6.103 -20.597 1.00 84.00 242 GLU A C 1
ATOM 1974 O O . GLU A 1 242 ? 11.512 6.520 -20.636 1.00 84.00 242 GLU A O 1
ATOM 1979 N N . ILE A 1 243 ? 9.645 6.043 -19.464 1.00 82.38 243 ILE A N 1
ATOM 1980 C CA . ILE A 1 243 ? 10.194 6.413 -18.153 1.00 82.38 243 ILE A CA 1
ATOM 1981 C C . ILE A 1 243 ? 11.396 5.519 -17.821 1.00 82.38 243 ILE A C 1
ATOM 1983 O O . ILE A 1 243 ? 12.439 6.020 -17.400 1.00 82.38 243 ILE A O 1
ATOM 1987 N N . ASN A 1 244 ? 11.290 4.212 -18.072 1.00 80.06 244 ASN A N 1
ATOM 1988 C CA . ASN A 1 244 ? 12.388 3.270 -17.846 1.00 80.06 244 ASN A CA 1
ATOM 1989 C C . ASN A 1 244 ? 13.586 3.513 -18.772 1.00 80.06 244 ASN A C 1
ATOM 1991 O O . ASN A 1 244 ? 14.730 3.460 -18.319 1.00 80.06 244 ASN A O 1
ATOM 1995 N N . LEU A 1 245 ? 13.339 3.797 -20.055 1.00 77.44 245 LEU A N 1
ATOM 1996 C CA . LEU A 1 245 ? 14.393 4.119 -21.023 1.00 77.44 245 LEU A CA 1
ATOM 1997 C C . LEU A 1 245 ? 15.144 5.404 -20.640 1.00 77.44 245 LEU A C 1
ATOM 1999 O O . LEU A 1 245 ? 16.372 5.450 -20.748 1.00 77.44 245 LEU A O 1
ATOM 2003 N N . GLY A 1 246 ? 14.417 6.417 -20.155 1.00 73.12 246 GLY A N 1
ATOM 2004 C CA . GLY A 1 246 ? 14.986 7.672 -19.662 1.00 73.12 246 GLY A CA 1
ATOM 2005 C C . GLY A 1 246 ? 15.796 7.499 -18.378 1.00 73.12 246 GLY A C 1
ATOM 2006 O O . GLY A 1 246 ? 16.906 8.019 -18.286 1.00 73.12 246 GLY A O 1
ATOM 2007 N N . TRP A 1 247 ? 15.287 6.728 -17.411 1.00 72.62 247 TRP A N 1
ATOM 2008 C CA . TRP A 1 247 ? 15.970 6.480 -16.135 1.00 72.62 247 TRP A CA 1
ATOM 2009 C C . TRP A 1 247 ? 17.299 5.737 -16.309 1.00 72.62 247 TRP A C 1
ATOM 2011 O O . TRP A 1 247 ? 18.265 6.035 -15.613 1.00 72.62 247 TRP A O 1
ATOM 2021 N N . LEU A 1 248 ? 17.375 4.796 -17.256 1.00 70.38 248 LEU A N 1
ATOM 2022 C CA . LEU A 1 248 ? 18.605 4.045 -17.527 1.00 70.38 248 LEU A CA 1
ATOM 2023 C C . LEU A 1 248 ? 19.586 4.747 -18.487 1.00 70.38 248 LEU A C 1
ATOM 2025 O O . LEU A 1 248 ? 20.568 4.128 -18.888 1.00 70.38 248 LEU A O 1
ATOM 2029 N N . SER A 1 249 ? 19.336 6.012 -18.857 1.00 61.06 249 SER A N 1
ATOM 2030 C CA . SER A 1 249 ? 20.168 6.822 -19.768 1.00 61.06 249 SER A CA 1
ATOM 2031 C C . SER A 1 249 ? 20.590 6.088 -21.055 1.00 61.06 249 SER A C 1
ATOM 2033 O O . SER A 1 249 ? 21.715 6.246 -21.525 1.00 61.06 249 SER A O 1
ATOM 2035 N N . ARG A 1 250 ? 19.700 5.251 -21.614 1.00 60.53 250 ARG A N 1
ATOM 2036 C CA . ARG A 1 250 ? 20.029 4.299 -22.695 1.00 60.53 250 ARG A CA 1
ATOM 2037 C C . ARG A 1 250 ? 20.003 4.892 -24.115 1.00 60.53 250 ARG A C 1
ATOM 2039 O O . ARG A 1 250 ? 20.678 4.343 -24.973 1.00 60.53 250 ARG A O 1
ATOM 2046 N N . SER A 1 251 ? 19.278 5.991 -24.381 1.00 60.97 251 SER A N 1
ATOM 2047 C CA . SER A 1 251 ? 19.317 6.770 -25.646 1.00 60.97 251 SER A CA 1
ATOM 2048 C C . SER A 1 251 ? 18.249 7.877 -25.636 1.00 60.97 251 SER A C 1
ATOM 2050 O O . SER A 1 251 ? 17.065 7.578 -25.501 1.00 60.97 251 SER A O 1
ATOM 2052 N N . PHE A 1 252 ? 18.623 9.151 -25.813 1.00 63.31 252 PHE A N 1
ATOM 2053 C CA . PHE A 1 252 ? 17.652 10.260 -25.865 1.00 63.31 252 PHE A CA 1
ATOM 2054 C C . PHE A 1 252 ? 16.893 10.353 -27.198 1.00 63.31 252 PHE A C 1
ATOM 2056 O O . PHE A 1 252 ? 15.721 10.731 -27.204 1.00 63.31 252 PHE A O 1
ATOM 2063 N N . SER A 1 253 ? 17.519 9.985 -28.321 1.00 66.88 253 SER A N 1
ATOM 2064 C CA . SER A 1 253 ? 16.886 10.055 -29.647 1.00 66.88 253 SER A CA 1
ATOM 2065 C C . SER A 1 253 ? 15.748 9.042 -29.786 1.00 66.88 253 SER A C 1
ATOM 2067 O O . SER A 1 253 ? 14.666 9.380 -30.259 1.00 66.88 253 SER A O 1
ATOM 2069 N N . SER A 1 254 ? 15.942 7.825 -29.275 1.00 65.06 254 SER A N 1
ATOM 2070 C CA . SER A 1 254 ? 14.940 6.752 -29.334 1.00 65.06 254 SER A CA 1
ATOM 2071 C C . SER A 1 254 ? 13.710 7.023 -28.449 1.00 65.06 254 SER A C 1
ATOM 2073 O O . SER A 1 254 ? 12.598 6.589 -28.760 1.00 65.06 254 SER A O 1
ATOM 2075 N N . ILE A 1 255 ? 13.875 7.778 -27.356 1.00 74.75 255 ILE A N 1
ATOM 2076 C CA . ILE A 1 255 ? 12.759 8.196 -26.488 1.00 74.75 255 ILE A CA 1
ATOM 2077 C C . ILE A 1 255 ? 11.846 9.183 -27.226 1.00 74.75 255 ILE A C 1
ATOM 2079 O O . ILE A 1 255 ? 10.623 9.074 -27.146 1.00 74.75 255 ILE A O 1
ATOM 2083 N N . GLN A 1 256 ? 12.422 10.122 -27.980 1.00 77.69 256 GLN A N 1
ATOM 2084 C CA . GLN A 1 256 ? 11.655 11.141 -28.696 1.00 77.69 256 GLN A CA 1
ATOM 2085 C C . GLN A 1 256 ? 10.740 10.531 -29.771 1.00 77.69 256 GLN A C 1
ATOM 2087 O O . GLN A 1 256 ? 9.583 10.936 -29.894 1.00 77.69 256 GLN A O 1
ATOM 2092 N N . GLU A 1 257 ? 11.229 9.535 -30.511 1.00 76.25 257 GLU A N 1
ATOM 2093 C CA . GLU A 1 257 ? 10.466 8.863 -31.571 1.00 76.25 257 GLU A CA 1
ATOM 2094 C C . GLU A 1 257 ? 9.278 8.061 -31.016 1.00 76.25 257 GLU A C 1
ATOM 2096 O O . GLU A 1 257 ? 8.157 8.173 -31.519 1.00 76.25 257 GLU A O 1
ATOM 2101 N N . SER A 1 258 ? 9.490 7.300 -29.936 1.00 80.44 258 SER A N 1
ATOM 2102 C CA . SER A 1 258 ? 8.423 6.508 -29.303 1.00 80.44 258 SER A CA 1
ATOM 2103 C C . SER A 1 258 ? 7.331 7.379 -28.667 1.00 80.44 258 SER A C 1
ATOM 2105 O O . SER A 1 258 ? 6.139 7.100 -28.841 1.00 80.44 258 SER A O 1
ATOM 2107 N N . LEU A 1 259 ? 7.706 8.480 -28.003 1.00 81.75 259 LEU A N 1
ATOM 2108 C CA . LEU A 1 259 ? 6.751 9.437 -27.435 1.00 81.75 259 LEU A CA 1
ATOM 2109 C C . LEU A 1 259 ? 5.919 10.132 -28.516 1.00 81.75 259 LEU A C 1
ATOM 2111 O O . LEU A 1 259 ? 4.700 10.244 -28.368 1.00 81.75 259 LEU A O 1
ATOM 2115 N N . ALA A 1 260 ? 6.548 10.567 -29.612 1.00 83.25 260 ALA A N 1
ATOM 2116 C CA . ALA A 1 260 ? 5.844 11.213 -30.717 1.00 83.25 260 ALA A CA 1
ATOM 2117 C C . ALA A 1 260 ? 4.769 10.289 -31.313 1.00 83.25 260 ALA A C 1
ATOM 2119 O O . ALA A 1 260 ? 3.623 10.706 -31.500 1.00 83.25 260 ALA A O 1
ATOM 2120 N N . LEU A 1 261 ? 5.103 9.014 -31.528 1.00 85.31 261 LEU A N 1
ATOM 2121 C CA . LEU A 1 261 ? 4.172 8.016 -32.053 1.00 85.31 261 LEU A CA 1
ATOM 2122 C C . LEU A 1 261 ? 2.971 7.811 -31.112 1.00 85.31 261 LEU A C 1
ATOM 2124 O O . LEU A 1 261 ? 1.823 7.809 -31.559 1.00 85.31 261 LEU A O 1
ATOM 2128 N N . LYS A 1 262 ? 3.204 7.718 -29.799 1.00 86.69 262 LYS A N 1
ATOM 2129 C CA . LYS A 1 262 ? 2.136 7.571 -28.794 1.00 86.69 262 LYS A CA 1
ATOM 2130 C C . LYS A 1 262 ? 1.199 8.775 -28.732 1.00 86.69 262 LYS A C 1
ATOM 2132 O O . LYS A 1 262 ? -0.013 8.596 -28.615 1.00 86.69 262 LYS A O 1
ATOM 2137 N N . ILE A 1 263 ? 1.732 9.989 -28.858 1.00 87.69 263 ILE A N 1
ATOM 2138 C CA . ILE A 1 263 ? 0.922 11.214 -28.912 1.00 87.69 263 ILE A CA 1
ATOM 2139 C C . ILE A 1 263 ? 0.033 11.213 -30.161 1.00 87.69 263 ILE A C 1
ATOM 2141 O O . ILE A 1 263 ? -1.152 11.531 -30.062 1.00 87.69 263 ILE A O 1
ATOM 2145 N N . ILE A 1 264 ? 0.563 10.794 -31.316 1.00 88.31 264 ILE A N 1
ATOM 2146 C CA . ILE A 1 264 ? -0.218 10.664 -32.556 1.00 88.31 264 ILE A CA 1
ATOM 2147 C C . ILE A 1 264 ? -1.349 9.641 -32.380 1.00 88.31 264 ILE A C 1
ATOM 2149 O O . ILE A 1 264 ? -2.493 9.937 -32.724 1.00 88.31 264 ILE A O 1
ATOM 2153 N N . ILE A 1 265 ? -1.070 8.472 -31.789 1.00 87.25 265 ILE A N 1
ATOM 2154 C CA . ILE A 1 265 ? -2.098 7.455 -31.500 1.00 87.25 265 ILE A CA 1
ATOM 2155 C C . ILE A 1 265 ? -3.200 8.030 -30.602 1.00 87.25 265 ILE A C 1
ATOM 2157 O O . ILE A 1 265 ? -4.383 7.889 -30.915 1.00 87.25 265 ILE A O 1
ATOM 2161 N N . LEU A 1 266 ? -2.836 8.704 -29.506 1.00 88.06 266 LEU A N 1
ATOM 2162 C CA . LEU A 1 266 ? -3.805 9.311 -28.588 1.00 88.06 266 LEU A CA 1
ATOM 2163 C C . LEU A 1 266 ? -4.649 10.390 -29.275 1.00 88.06 266 LEU A C 1
ATOM 2165 O O . LEU A 1 266 ? -5.854 10.473 -29.035 1.00 88.06 266 LEU A O 1
ATOM 2169 N N . PHE A 1 267 ? -4.046 11.181 -30.161 1.00 88.00 267 PHE A N 1
ATOM 2170 C CA . PHE A 1 267 ? -4.750 12.193 -30.942 1.00 88.00 267 PHE A CA 1
ATOM 2171 C C . PHE A 1 267 ? -5.775 11.567 -31.897 1.00 88.00 267 PHE A C 1
ATOM 2173 O O . PHE A 1 267 ? -6.928 12.000 -31.939 1.00 88.00 267 PHE A O 1
ATOM 2180 N N . ILE A 1 268 ? -5.394 10.505 -32.612 1.00 88.38 268 ILE A N 1
ATOM 2181 C CA . ILE A 1 268 ? -6.301 9.760 -33.496 1.00 88.38 268 ILE A CA 1
ATOM 2182 C C . ILE A 1 268 ? -7.458 9.156 -32.688 1.00 88.38 268 ILE A C 1
ATOM 2184 O O . ILE A 1 268 ? -8.622 9.346 -33.047 1.00 88.38 268 ILE A O 1
ATOM 2188 N N . LEU A 1 269 ? -7.163 8.493 -31.564 1.00 87.75 269 LEU A N 1
ATOM 2189 C CA . LEU A 1 269 ? -8.178 7.917 -30.674 1.00 87.75 269 LEU A CA 1
ATOM 2190 C C . LEU A 1 269 ? -9.143 8.978 -30.136 1.00 87.75 269 LEU A C 1
ATOM 2192 O O . LEU A 1 269 ? -10.349 8.742 -30.097 1.00 87.75 269 LEU A O 1
ATOM 2196 N N . PHE A 1 270 ? -8.645 10.161 -29.774 1.00 88.19 270 PHE A N 1
ATOM 2197 C CA . PHE A 1 270 ? -9.480 11.275 -29.330 1.00 88.19 270 PHE A CA 1
ATOM 2198 C C . PHE A 1 270 ? -10.442 11.749 -30.428 1.00 88.19 270 PHE A C 1
ATOM 2200 O O . PHE A 1 270 ? -11.630 11.952 -30.167 1.00 88.19 270 PHE A O 1
ATOM 2207 N N . PHE A 1 271 ? -9.962 11.895 -31.667 1.00 88.00 271 PHE A N 1
ATOM 2208 C CA . PHE A 1 271 ? -10.805 12.302 -32.795 1.00 88.00 271 PHE A CA 1
ATOM 2209 C C . PHE A 1 271 ? -11.877 11.264 -33.130 1.00 88.00 271 PHE A C 1
ATOM 2211 O O . PHE A 1 271 ? -13.030 11.637 -33.362 1.00 88.00 271 PHE A O 1
ATOM 2218 N N . ILE A 1 272 ? -11.525 9.977 -33.097 1.00 88.69 272 ILE A N 1
ATOM 2219 C CA . ILE A 1 272 ? -12.475 8.874 -33.284 1.00 88.69 272 ILE A CA 1
ATOM 2220 C C . ILE A 1 272 ? -13.498 8.852 -32.140 1.00 88.69 272 ILE A C 1
ATOM 2222 O O . ILE A 1 272 ? -14.699 8.794 -32.381 1.00 88.69 272 ILE A O 1
ATOM 2226 N N . GLY A 1 273 ? -13.059 8.976 -30.886 1.00 83.38 273 GLY A N 1
ATOM 2227 C CA . GLY A 1 273 ? -13.966 9.025 -29.737 1.00 83.38 273 GLY A CA 1
ATOM 2228 C C . GLY A 1 273 ? -14.953 10.191 -29.830 1.00 83.38 273 GLY A C 1
ATOM 2229 O O . GLY A 1 273 ? -16.152 10.023 -29.606 1.00 83.38 273 GLY A O 1
ATOM 2230 N N . LYS A 1 274 ? -14.476 11.369 -30.248 1.00 84.56 274 LYS A N 1
ATOM 2231 C CA . LYS A 1 274 ? -15.311 12.558 -30.457 1.00 84.56 274 LYS A CA 1
ATOM 2232 C C . LYS A 1 274 ? -16.325 12.372 -31.588 1.00 84.56 274 LYS A C 1
ATOM 2234 O O . LYS A 1 274 ? -17.450 12.860 -31.467 1.00 84.56 274 LYS A O 1
ATOM 2239 N N . SER A 1 275 ? -15.947 11.715 -32.686 1.00 82.25 275 SER A N 1
ATOM 2240 C CA . SER A 1 275 ? -16.863 11.468 -33.806 1.00 82.25 275 SER A CA 1
ATOM 2241 C C . SER A 1 275 ? -17.963 10.473 -33.425 1.00 82.25 275 SER A C 1
ATOM 2243 O O . SER A 1 275 ? -19.128 10.723 -33.735 1.00 82.25 275 SER A O 1
ATOM 2245 N N . VAL A 1 276 ? -17.622 9.428 -32.666 1.00 84.06 276 VAL A N 1
ATOM 2246 C CA . VAL A 1 276 ? -18.577 8.450 -32.120 1.00 84.06 276 VAL A CA 1
ATOM 2247 C C . VAL A 1 276 ? -19.524 9.095 -31.108 1.00 84.06 276 VAL A C 1
ATOM 2249 O O . VAL A 1 276 ? -20.731 8.889 -31.184 1.00 84.06 276 VAL A O 1
ATOM 2252 N N . LEU A 1 277 ? -19.032 9.939 -30.195 1.00 79.69 277 LEU A N 1
ATOM 2253 C CA . LEU A 1 277 ? -19.917 10.633 -29.250 1.00 79.69 277 LEU A CA 1
ATOM 2254 C C . LEU A 1 277 ? -20.932 11.523 -29.980 1.00 79.69 277 LEU A C 1
ATOM 2256 O O . LEU A 1 277 ? -22.106 11.567 -29.623 1.00 79.69 277 LEU A O 1
ATOM 2260 N N . ARG A 1 278 ? -20.483 12.219 -31.031 1.00 78.88 278 ARG A N 1
ATOM 2261 C CA . ARG A 1 278 ? -21.341 13.105 -31.823 1.00 78.88 278 ARG A CA 1
ATOM 2262 C C . ARG A 1 278 ? -22.409 12.334 -32.605 1.00 78.88 278 ARG A C 1
ATOM 2264 O O . ARG A 1 278 ? -23.501 12.867 -32.786 1.00 78.88 278 ARG A O 1
ATOM 2271 N N . SER A 1 279 ? -22.118 11.117 -33.070 1.00 78.88 279 SER A N 1
ATOM 2272 C CA . SER A 1 279 ? -23.117 10.283 -33.749 1.00 78.88 279 SER A CA 1
ATOM 2273 C C . SER A 1 279 ? -24.172 9.746 -32.779 1.00 78.88 279 SER A C 1
ATOM 2275 O O . SER A 1 279 ? -25.347 9.741 -33.129 1.00 78.88 279 SER A O 1
ATOM 2277 N N . GLN A 1 280 ? -23.782 9.391 -31.551 1.00 75.31 280 GLN A N 1
ATOM 2278 C CA . GLN A 1 280 ? -24.706 8.934 -30.506 1.00 75.31 280 GLN A CA 1
ATOM 2279 C C . GLN A 1 280 ? -25.654 10.049 -30.036 1.00 75.31 280 GLN A C 1
ATOM 2281 O O . GLN A 1 280 ? -26.857 9.827 -29.961 1.00 75.31 280 GLN A O 1
ATOM 2286 N N . VAL A 1 281 ? -25.149 11.271 -29.810 1.00 75.69 281 VAL A N 1
ATOM 2287 C CA . VAL A 1 281 ? -25.991 12.427 -29.425 1.00 75.69 281 VAL A CA 1
ATOM 2288 C C . VAL A 1 281 ? -27.032 12.749 -30.502 1.00 75.69 281 VAL A C 1
ATOM 2290 O O . VAL A 1 281 ? -28.194 12.987 -30.187 1.00 75.69 281 VAL A O 1
ATOM 2293 N N . LYS A 1 282 ? -26.648 12.673 -31.784 1.00 72.75 282 LYS A N 1
ATOM 2294 C CA . LYS A 1 282 ? -27.577 12.864 -32.909 1.00 72.75 282 LYS A CA 1
ATOM 2295 C C . LYS A 1 282 ? -28.673 11.799 -33.001 1.00 72.75 282 LYS A C 1
ATOM 2297 O O . LYS A 1 282 ? -29.711 12.082 -33.581 1.00 72.75 282 LYS A O 1
ATOM 2302 N N . GLN A 1 283 ? -28.443 10.589 -32.489 1.00 66.69 283 GLN A N 1
ATOM 2303 C CA . GLN A 1 283 ? -29.431 9.504 -32.500 1.00 66.69 283 GLN A CA 1
ATOM 2304 C C . GLN A 1 283 ? -30.431 9.594 -31.342 1.00 66.69 283 GLN A C 1
ATOM 2306 O O . GLN A 1 283 ? -31.514 9.039 -31.451 1.00 66.69 283 GLN A O 1
ATOM 2311 N N . THR A 1 284 ? -30.092 10.285 -30.252 1.00 66.94 284 THR A N 1
ATOM 2312 C CA . THR A 1 284 ? -30.995 10.509 -29.108 1.00 66.94 284 THR A CA 1
ATOM 2313 C C . THR A 1 284 ? -31.902 11.737 -29.252 1.00 66.94 284 THR A C 1
ATOM 2315 O O . THR A 1 284 ? -32.824 11.890 -28.458 1.00 66.94 284 THR A O 1
ATOM 2318 N N . GLU A 1 285 ? -31.639 12.617 -30.225 1.00 60.62 285 GLU A N 1
ATOM 2319 C CA . GLU A 1 285 ? -32.438 13.825 -30.511 1.00 60.62 285 GLU A CA 1
ATOM 2320 C C . GLU A 1 285 ? -33.500 13.629 -31.619 1.00 60.62 285 GLU A C 1
ATOM 2322 O O . GLU A 1 285 ? -34.221 14.575 -31.936 1.00 60.62 285 GLU A O 1
ATOM 2327 N N . VAL A 1 286 ? -33.602 12.426 -32.203 1.00 51.19 286 VAL A N 1
ATOM 2328 C CA . VAL A 1 286 ? -34.609 12.030 -33.214 1.00 51.19 286 VAL A CA 1
ATOM 2329 C C . VAL A 1 286 ? -35.589 11.046 -32.593 1.00 51.19 286 VAL A C 1
ATOM 2331 O O . VAL A 1 286 ? -36.803 11.199 -32.849 1.00 51.19 286 VAL A O 1
#

Secondary structure (DSSP, 8-state):
--HHHHHHHHHHHHHHHHHHTTSS-HHHHHHHHHHHHS-S-----------------SHHHHHHHHHHHHHHHHHHHHHHTGGGS-HHHHHHHHHHHHHHHHHHHHHHTTSS-THHHHHHHHHHHHHHHHHHHHHHHHTT-SS-HHHHHHHHHHHHHHHHHHHHHTT-HHHHHHHHHHHHHHHHHHHHHHS-TT-SHHHHHHHHHHHHHHHHHHHHHHHSGGGHHHHHHHHHHHHHHHHHHHHHHHHTT--HHHHHHHHHHHHHHHHHHHHHHHHHHHHHHHHH--

Sequence (286 aa):
MNSN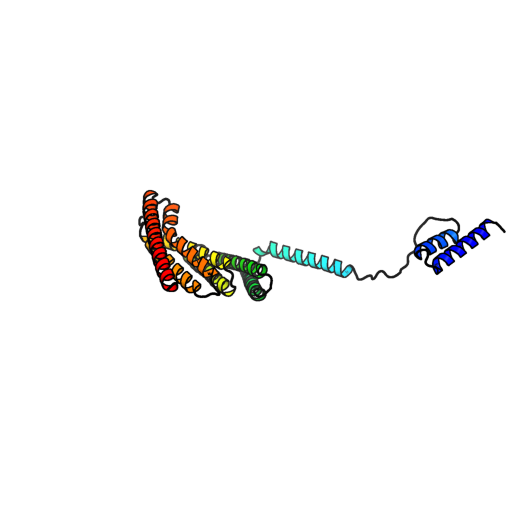EKEKQVIIQEINKWRESKLLPSEYCDFLLNLYSSGSNAPKKETKKDTKSNGKSSLPRILTIIGFVIVVAIGIYFFLNFTSFHPIMQMTILGIITLACYVVTSIYYKHSNPYIPLISHSIASVLLSVFVLRFLFLYGLDQDISSVHISFLFVFVVWLIMSIALRHPIIFSFGLIGLTVLYNQVVTQQVPSESIIEPQLYWVPVALITCWLGYALYQHKKQHQYSYILLFSSFLYFFMPEINLGWLSRSFSSIQESLALKIIILFILFFIGKSVLRSQVKQTEV

pLDDT: mean 81.66, std 14.69, range [31.73, 97.12]

Radius of gyration: 39.74 Å; chains: 1; bounding box: 56×74×117 Å

Organism: NCBI:txid1390249